Protein AF-A0A0F5R673-F1 (afdb_monomer)

Structure (mmCIF, N/CA/C/O backbone):
data_AF-A0A0F5R673-F1
#
_entry.id   AF-A0A0F5R673-F1
#
loop_
_atom_site.group_PDB
_atom_site.id
_atom_site.type_symbol
_atom_site.label_atom_id
_atom_site.label_alt_id
_atom_site.label_comp_id
_atom_site.label_asym_id
_atom_site.label_entity_id
_atom_site.label_seq_id
_atom_site.pdbx_PDB_ins_code
_atom_site.Cartn_x
_atom_site.Cartn_y
_atom_site.Cartn_z
_atom_site.occupancy
_atom_site.B_iso_or_equiv
_atom_site.auth_seq_id
_atom_site.auth_comp_id
_atom_site.auth_asym_id
_atom_site.auth_atom_id
_atom_site.pdbx_PDB_model_num
ATOM 1 N N . MET A 1 1 ? -21.908 -20.457 18.021 1.00 42.53 1 MET A N 1
ATOM 2 C CA . MET A 1 1 ? -21.894 -18.975 18.083 1.00 42.53 1 MET A CA 1
ATOM 3 C C . MET A 1 1 ? -20.820 -18.465 17.118 1.00 42.53 1 MET A C 1
ATOM 5 O O . MET A 1 1 ? -19.649 -18.511 17.469 1.00 42.53 1 MET A O 1
ATOM 9 N N . LYS A 1 2 ? -21.155 -18.091 15.869 1.00 50.44 2 LYS A N 1
ATOM 10 C CA . LYS A 1 2 ? -20.152 -17.514 14.943 1.00 50.44 2 LYS A CA 1
ATOM 11 C C . LYS A 1 2 ? -19.604 -16.233 15.581 1.00 50.44 2 LYS A C 1
ATOM 13 O O . LYS A 1 2 ? -20.394 -15.391 16.010 1.00 50.44 2 LYS A O 1
ATOM 18 N N . SER A 1 3 ? -18.282 -16.120 15.726 1.00 60.09 3 SER A N 1
ATOM 19 C CA . SER A 1 3 ? -17.673 -14.961 16.380 1.00 60.09 3 SER A CA 1
ATOM 20 C C . SER A 1 3 ? -18.078 -13.690 15.630 1.00 60.09 3 SER A C 1
ATOM 22 O O . SER A 1 3 ? -18.099 -13.658 14.401 1.00 60.09 3 SER A O 1
ATOM 24 N N . ARG A 1 4 ? -18.401 -12.618 16.362 1.00 63.34 4 ARG A N 1
ATOM 25 C CA . ARG A 1 4 ? -18.833 -11.331 15.780 1.00 63.34 4 ARG A CA 1
ATOM 26 C C . ARG A 1 4 ? -17.830 -10.772 14.754 1.00 63.34 4 ARG A C 1
ATOM 28 O O . ARG A 1 4 ? -18.220 -10.036 13.858 1.00 63.34 4 ARG A O 1
ATOM 35 N N . THR A 1 5 ? -16.560 -11.172 14.851 1.00 63.75 5 THR A N 1
ATOM 36 C CA . THR A 1 5 ? -15.493 -10.871 13.884 1.00 63.75 5 THR A CA 1
ATOM 37 C C . THR A 1 5 ? -15.722 -11.512 12.513 1.00 63.75 5 THR A C 1
ATOM 39 O O . THR A 1 5 ? -15.534 -10.848 11.498 1.00 63.75 5 THR A O 1
ATOM 42 N N . ALA A 1 6 ? -16.186 -12.765 12.465 1.00 63.25 6 ALA A N 1
ATOM 43 C CA . ALA A 1 6 ? -16.471 -13.469 11.217 1.00 63.25 6 ALA A CA 1
ATOM 44 C C . ALA A 1 6 ? -17.664 -12.848 10.476 1.00 63.25 6 ALA A C 1
ATOM 46 O O . ALA A 1 6 ? -17.658 -12.770 9.252 1.00 63.25 6 ALA A O 1
ATOM 47 N N . THR A 1 7 ? -18.664 -12.350 11.206 1.00 64.50 7 THR A N 1
ATOM 48 C CA . THR A 1 7 ? -19.823 -11.662 10.616 1.00 64.50 7 THR A CA 1
ATOM 49 C C . THR A 1 7 ? -19.430 -10.338 9.958 1.00 64.50 7 THR A C 1
ATOM 51 O O . THR A 1 7 ? -19.901 -10.045 8.863 1.00 64.50 7 THR A O 1
ATOM 54 N N . VAL A 1 8 ? -18.530 -9.563 10.575 1.00 61.06 8 VAL A N 1
ATOM 55 C CA . VAL A 1 8 ? -17.990 -8.326 9.976 1.00 61.06 8 VAL A CA 1
ATOM 56 C C . VAL A 1 8 ? -17.148 -8.639 8.742 1.00 61.06 8 VAL A C 1
ATOM 58 O O . VAL A 1 8 ? -17.305 -7.989 7.712 1.00 61.06 8 VAL A O 1
ATOM 61 N N . ALA A 1 9 ? -16.301 -9.670 8.810 1.00 64.31 9 ALA A N 1
ATOM 62 C CA . ALA A 1 9 ? -15.513 -10.087 7.656 1.00 64.31 9 ALA A CA 1
ATOM 63 C C . ALA A 1 9 ? -16.407 -10.527 6.481 1.00 64.31 9 ALA A C 1
ATOM 65 O O . ALA A 1 9 ? -16.183 -10.124 5.343 1.00 64.31 9 ALA A O 1
ATOM 66 N N . LEU A 1 10 ? -17.475 -11.279 6.767 1.00 61.91 10 LEU A N 1
ATOM 67 C CA . LEU A 1 10 ? -18.485 -11.677 5.782 1.00 61.91 10 LEU A CA 1
ATOM 68 C C . LEU A 1 10 ? -19.267 -10.488 5.210 1.00 61.91 10 LEU A C 1
ATOM 70 O O . LEU A 1 10 ? -19.658 -10.535 4.048 1.00 61.91 10 LEU A O 1
ATOM 74 N N . MET A 1 11 ? -19.492 -9.433 5.997 1.00 67.38 11 MET A N 1
ATOM 75 C CA . MET A 1 11 ? -20.149 -8.214 5.525 1.00 67.38 11 MET A CA 1
ATOM 76 C C . MET A 1 11 ? -19.296 -7.509 4.463 1.00 67.38 11 MET A C 1
ATOM 78 O O . MET A 1 11 ? -19.802 -7.204 3.386 1.00 67.38 11 MET A O 1
ATOM 82 N N . HIS A 1 12 ? -18.001 -7.322 4.726 1.00 66.75 12 HIS A N 1
ATOM 83 C CA . HIS A 1 12 ? -17.070 -6.750 3.750 1.00 66.75 12 HIS A CA 1
ATOM 84 C C . HIS A 1 12 ? -16.892 -7.650 2.523 1.00 66.75 12 HIS A C 1
ATOM 86 O O . HIS A 1 12 ? -16.900 -7.164 1.398 1.00 66.75 12 HIS A O 1
ATOM 92 N N . ALA A 1 13 ? -16.831 -8.970 2.719 1.00 61.75 13 ALA A N 1
ATOM 93 C CA . ALA A 1 13 ? -16.744 -9.938 1.625 1.00 61.75 13 ALA A CA 1
ATOM 94 C C . ALA A 1 13 ? -18.000 -9.979 0.732 1.00 61.75 13 ALA A C 1
ATOM 96 O O . ALA A 1 13 ? -17.967 -10.574 -0.348 1.00 61.75 13 ALA A O 1
ATOM 97 N N . ARG A 1 14 ? -19.117 -9.383 1.174 1.00 64.81 14 ARG A N 1
ATOM 98 C CA . ARG A 1 14 ? -20.348 -9.273 0.383 1.00 64.81 14 ARG A CA 1
ATOM 99 C C . ARG A 1 14 ? -20.294 -8.099 -0.593 1.00 64.81 14 ARG A C 1
ATOM 101 O O . ARG A 1 14 ? -20.854 -8.212 -1.679 1.00 64.81 14 ARG A O 1
ATOM 108 N N . ASP A 1 15 ? -19.552 -7.042 -0.263 1.00 68.50 15 ASP A N 1
ATOM 109 C CA . ASP A 1 15 ? -19.250 -5.939 -1.179 1.00 68.50 15 ASP A CA 1
ATOM 110 C C . ASP A 1 15 ? -18.033 -6.267 -2.063 1.00 68.50 15 ASP A C 1
ATOM 112 O O . ASP A 1 15 ? -16.986 -5.616 -2.042 1.00 68.50 15 ASP A O 1
ATOM 116 N N . LYS A 1 16 ? -18.173 -7.339 -2.851 1.00 67.81 16 LYS A N 1
ATOM 117 C CA . LYS A 1 16 ? -17.142 -7.779 -3.804 1.00 67.81 16 LYS A CA 1
ATOM 118 C C . LYS A 1 16 ? -16.890 -6.733 -4.888 1.00 67.81 16 LYS A C 1
ATOM 120 O O . LYS A 1 16 ? -15.806 -6.705 -5.459 1.00 67.81 16 LYS A O 1
ATOM 125 N N . TRP A 1 17 ? -17.887 -5.900 -5.183 1.00 70.06 17 TRP A N 1
ATOM 126 C CA . TRP A 1 17 ? -17.816 -4.903 -6.244 1.00 70.06 17 TRP A CA 1
ATOM 127 C C . TRP A 1 17 ? -16.787 -3.828 -5.924 1.00 70.06 17 TRP A C 1
ATOM 129 O O . TRP A 1 17 ? -15.824 -3.654 -6.674 1.00 70.06 17 TRP A O 1
ATOM 139 N N . THR A 1 18 ? -16.932 -3.188 -4.765 1.00 71.88 18 THR A N 1
ATOM 140 C CA . THR A 1 18 ? -16.018 -2.131 -4.328 1.00 71.88 18 THR A CA 1
ATOM 141 C C . THR A 1 18 ? -14.634 -2.682 -4.015 1.00 71.88 18 THR A C 1
ATOM 143 O O . THR A 1 18 ? -13.626 -2.049 -4.318 1.00 71.88 18 THR A O 1
ATOM 146 N N . TRP A 1 19 ? -14.557 -3.871 -3.421 1.00 70.88 19 TRP A N 1
ATOM 147 C CA . TRP A 1 19 ? -13.270 -4.401 -2.990 1.00 70.88 19 TRP A CA 1
ATOM 148 C C . TRP A 1 19 ? -12.485 -5.056 -4.113 1.00 70.88 19 TRP A C 1
ATOM 150 O O . TRP A 1 19 ? -11.293 -4.819 -4.176 1.00 70.88 19 TRP A O 1
ATOM 160 N N . LEU A 1 20 ? -13.117 -5.831 -4.998 1.00 76.00 20 LEU A N 1
ATOM 161 C CA . LEU A 1 20 ? -12.408 -6.690 -5.950 1.00 76.00 20 LEU A CA 1
ATOM 162 C C . LEU A 1 20 ? -12.559 -6.238 -7.402 1.00 76.00 20 LEU A C 1
ATOM 164 O O . LEU A 1 20 ? -11.576 -6.217 -8.129 1.00 76.00 20 LEU A O 1
ATOM 168 N N . PHE A 1 21 ? -13.749 -5.838 -7.848 1.00 81.88 21 PHE A N 1
ATOM 169 C CA . PHE A 1 21 ? -13.941 -5.519 -9.267 1.00 81.88 21 PHE A CA 1
ATOM 170 C C . PHE A 1 21 ? -13.341 -4.168 -9.657 1.00 81.88 21 PHE A C 1
ATOM 172 O O . PHE A 1 21 ? -12.589 -4.098 -10.624 1.00 81.88 21 PHE A O 1
ATOM 179 N N . ILE A 1 22 ? -13.626 -3.101 -8.908 1.00 84.19 22 ILE A N 1
ATOM 180 C CA . ILE A 1 22 ? -13.143 -1.749 -9.236 1.00 84.19 22 ILE A CA 1
ATOM 181 C C . ILE A 1 22 ? -11.606 -1.657 -9.354 1.00 84.19 22 ILE A C 1
ATOM 183 O O . ILE A 1 22 ? -11.141 -1.201 -10.400 1.00 84.19 22 ILE A O 1
ATOM 187 N N . PRO A 1 23 ? -10.794 -2.092 -8.370 1.00 84.75 23 PRO A N 1
ATOM 188 C CA . PRO A 1 23 ? -9.334 -1.979 -8.472 1.00 84.75 23 PRO A CA 1
ATOM 189 C C . PRO A 1 23 ? -8.768 -2.734 -9.670 1.00 84.75 23 PRO A C 1
ATOM 191 O O . PRO A 1 23 ? -7.884 -2.230 -10.360 1.00 84.75 23 PRO A O 1
ATOM 194 N N . TRP A 1 24 ? -9.295 -3.930 -9.931 1.00 87.19 24 TRP A N 1
ATOM 195 C CA . TRP A 1 24 ? -8.844 -4.764 -11.036 1.00 87.19 24 TRP A CA 1
ATOM 196 C C . TRP A 1 24 ? -9.287 -4.215 -12.389 1.00 87.19 24 TRP A C 1
ATOM 198 O O . TRP A 1 24 ? -8.496 -4.239 -13.323 1.00 87.19 24 TRP A O 1
ATOM 208 N N . MET A 1 25 ? -10.487 -3.642 -12.503 1.00 86.75 25 MET A N 1
ATOM 209 C CA . MET A 1 25 ? -10.905 -2.942 -13.722 1.00 86.75 25 MET A CA 1
ATOM 210 C C . MET A 1 25 ? -10.001 -1.744 -14.020 1.00 86.75 25 MET A C 1
ATOM 212 O O . MET A 1 25 ? -9.586 -1.569 -15.163 1.00 86.75 25 MET A O 1
ATOM 216 N N . VAL A 1 26 ? -9.654 -0.944 -13.004 1.00 87.38 26 VAL A N 1
ATOM 217 C CA . VAL A 1 26 ? -8.748 0.200 -13.182 1.00 87.38 26 VAL A CA 1
ATOM 218 C C . VAL A 1 26 ? -7.365 -0.280 -13.623 1.00 87.38 26 VAL A C 1
ATOM 220 O O . VAL A 1 26 ? -6.849 0.207 -14.629 1.00 87.38 26 VAL A O 1
ATOM 223 N N . LEU A 1 27 ? -6.797 -1.280 -12.945 1.00 88.62 27 LEU A N 1
ATOM 224 C CA . LEU A 1 27 ? -5.487 -1.820 -13.304 1.00 88.62 27 LEU A CA 1
ATOM 225 C C . LEU A 1 27 ? -5.482 -2.432 -14.710 1.00 88.62 27 LEU A C 1
ATOM 227 O O . LEU A 1 27 ? -4.603 -2.113 -15.506 1.00 88.62 27 LEU A O 1
ATOM 231 N N . LEU A 1 28 ? -6.472 -3.267 -15.042 1.00 86.88 28 LEU A N 1
ATOM 232 C CA . LEU A 1 28 ? -6.564 -3.913 -16.354 1.00 86.88 28 LEU A CA 1
ATOM 233 C C . LEU A 1 28 ? -6.799 -2.896 -17.469 1.00 86.88 28 LEU A C 1
ATOM 235 O O . LEU A 1 28 ? -6.225 -3.037 -18.543 1.00 86.88 28 LEU A O 1
ATOM 239 N N . SER A 1 29 ? -7.580 -1.841 -17.222 1.00 86.56 29 SER A N 1
ATOM 240 C CA . SER A 1 29 ? -7.751 -0.762 -18.200 1.00 86.56 29 SER A CA 1
ATOM 241 C C . SER A 1 29 ? -6.428 -0.041 -18.480 1.00 86.56 29 SER A C 1
ATOM 243 O O . SER A 1 29 ? -6.078 0.173 -19.639 1.00 86.56 29 SER A O 1
ATOM 245 N N . SER A 1 30 ? -5.640 0.246 -17.436 1.00 86.50 30 SER A N 1
ATOM 246 C CA . SER A 1 30 ? -4.298 0.816 -17.580 1.00 86.50 30 SER A CA 1
ATOM 247 C C . SER A 1 30 ? -3.357 -0.139 -18.317 1.00 86.50 30 SER A C 1
ATOM 249 O O . SER A 1 30 ? -2.621 0.297 -19.202 1.00 86.50 30 SER A O 1
ATOM 251 N N . PHE A 1 31 ? -3.411 -1.437 -18.010 1.00 85.62 31 PHE A N 1
ATOM 252 C CA . PHE A 1 31 ? -2.625 -2.461 -18.694 1.00 85.62 31 PHE A CA 1
ATOM 253 C C . PHE A 1 31 ? -2.957 -2.527 -20.187 1.00 85.62 31 PHE A C 1
ATOM 255 O O . PHE A 1 31 ? -2.050 -2.453 -21.006 1.00 85.62 31 PHE A O 1
ATOM 262 N N . ILE A 1 32 ? -4.241 -2.567 -20.556 1.00 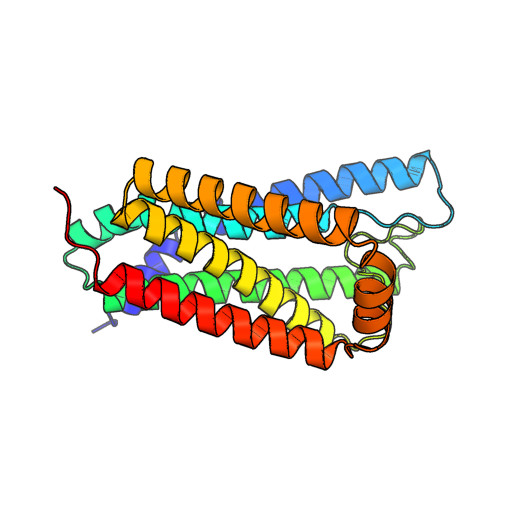86.75 32 ILE A N 1
ATOM 263 C CA . ILE A 1 32 ? -4.682 -2.614 -21.959 1.00 86.75 32 ILE A CA 1
ATOM 264 C C . ILE A 1 32 ? -4.177 -1.395 -22.737 1.00 86.75 32 ILE A C 1
ATOM 266 O O . ILE A 1 32 ? -3.687 -1.544 -23.857 1.00 86.75 32 ILE A O 1
ATOM 270 N N . VAL A 1 33 ? -4.262 -0.196 -22.152 1.00 85.69 33 VAL A N 1
ATOM 271 C CA . VAL A 1 33 ? -3.759 1.030 -22.791 1.00 85.69 33 VAL A CA 1
ATOM 272 C C . VAL A 1 33 ? -2.248 0.945 -23.007 1.00 85.69 33 VAL A C 1
ATOM 274 O O . VAL A 1 33 ? -1.785 1.166 -24.124 1.00 85.69 33 VAL A O 1
ATOM 277 N N . ASN A 1 34 ? -1.481 0.574 -21.979 1.00 83.50 34 ASN A N 1
ATOM 278 C CA . ASN A 1 34 ? -0.022 0.465 -22.084 1.00 83.50 34 ASN A CA 1
ATOM 279 C C . ASN A 1 34 ? 0.412 -0.640 -23.057 1.00 83.50 34 ASN A C 1
ATOM 281 O O . ASN A 1 34 ? 1.328 -0.434 -23.848 1.00 83.50 34 ASN A O 1
ATOM 285 N N . PHE A 1 35 ? -0.285 -1.774 -23.060 1.00 82.94 35 PHE A N 1
ATOM 286 C CA . PHE A 1 35 ? -0.053 -2.869 -23.996 1.00 82.94 35 PHE A CA 1
ATOM 287 C C . PHE A 1 35 ? -0.329 -2.451 -25.445 1.00 82.94 35 PHE A C 1
ATOM 289 O O . PHE A 1 35 ? 0.481 -2.704 -26.334 1.00 82.94 35 PHE A O 1
ATOM 296 N N . THR A 1 36 ? -1.424 -1.724 -25.680 1.00 83.88 36 THR A N 1
ATOM 297 C CA . THR A 1 36 ? -1.754 -1.178 -27.007 1.00 83.88 36 THR A CA 1
ATOM 298 C C . THR A 1 36 ? -0.690 -0.185 -27.479 1.00 83.88 36 THR A C 1
ATOM 300 O O . THR A 1 36 ? -0.276 -0.232 -28.636 1.00 83.88 36 THR A O 1
ATOM 303 N N . ILE A 1 37 ? -0.204 0.686 -26.587 1.00 83.31 37 ILE A N 1
ATOM 304 C CA . ILE A 1 37 ? 0.895 1.612 -26.892 1.00 83.31 37 ILE A CA 1
ATOM 305 C C . ILE A 1 37 ? 2.168 0.835 -27.239 1.00 83.31 37 ILE A C 1
ATOM 307 O O . ILE A 1 37 ? 2.803 1.158 -28.240 1.00 83.31 37 ILE A O 1
ATOM 311 N N . GLY A 1 38 ? 2.506 -0.206 -26.475 1.00 80.81 38 GLY A N 1
ATOM 312 C CA . GLY A 1 38 ? 3.650 -1.072 -26.760 1.00 80.81 38 GLY A CA 1
ATOM 313 C C . GLY A 1 38 ? 3.576 -1.674 -28.163 1.00 80.81 38 GLY A C 1
ATOM 314 O O . GLY A 1 38 ? 4.536 -1.575 -28.926 1.00 80.81 38 GLY A O 1
ATOM 315 N N . LEU A 1 39 ? 2.417 -2.221 -28.548 1.00 82.44 39 LEU A N 1
ATOM 316 C CA . LEU A 1 39 ? 2.216 -2.833 -29.868 1.00 82.44 39 LEU A CA 1
ATOM 317 C C . LEU A 1 39 ? 2.418 -1.849 -31.031 1.00 82.44 39 LEU A C 1
ATOM 319 O O . LEU A 1 39 ? 2.936 -2.239 -32.080 1.00 82.44 39 LEU A O 1
ATOM 323 N N . ILE A 1 40 ? 1.996 -0.593 -30.855 1.00 83.44 40 ILE A N 1
ATOM 324 C CA . ILE A 1 40 ? 2.057 0.441 -31.898 1.00 83.44 40 ILE A CA 1
ATOM 325 C C . ILE A 1 40 ? 3.444 1.085 -31.956 1.00 83.44 40 ILE A C 1
ATOM 327 O O . ILE A 1 40 ? 4.017 1.215 -33.035 1.00 83.44 40 ILE A O 1
ATOM 331 N N . ALA A 1 41 ? 3.974 1.509 -30.808 1.00 78.75 41 ALA A N 1
ATOM 332 C CA . ALA A 1 41 ? 5.208 2.283 -30.731 1.00 78.75 41 ALA A CA 1
ATOM 333 C C . ALA A 1 41 ? 6.476 1.414 -30.790 1.00 78.75 41 ALA A C 1
ATOM 335 O O . ALA A 1 41 ? 7.538 1.947 -31.099 1.00 78.75 41 ALA A O 1
ATOM 336 N N . ARG A 1 42 ? 6.369 0.105 -30.500 1.00 74.31 42 ARG A N 1
ATOM 337 C CA . ARG A 1 42 ? 7.481 -0.867 -30.425 1.00 74.31 42 ARG A CA 1
ATOM 338 C C . ARG A 1 42 ? 8.752 -0.319 -29.748 1.00 74.31 42 ARG A C 1
ATOM 340 O O . ARG A 1 42 ? 9.827 -0.367 -30.348 1.00 74.31 42 ARG A O 1
ATOM 347 N N . PRO A 1 43 ? 8.651 0.237 -28.530 1.00 70.44 43 PRO A N 1
ATOM 348 C CA . PRO A 1 43 ? 9.835 0.648 -27.788 1.00 70.44 43 PRO A CA 1
ATOM 349 C C . PRO A 1 43 ? 10.696 -0.579 -27.448 1.00 70.44 43 PRO A C 1
ATOM 351 O O . PRO A 1 43 ? 10.158 -1.643 -27.164 1.00 70.44 43 PRO A O 1
ATOM 354 N N . GLU A 1 44 ? 12.023 -0.432 -27.453 1.00 63.94 44 GLU A N 1
ATOM 355 C CA . GLU A 1 44 ? 12.939 -1.552 -27.174 1.00 63.94 44 GLU A CA 1
ATOM 356 C C . GLU A 1 44 ? 12.822 -2.075 -25.734 1.00 63.94 44 GLU A C 1
ATOM 358 O O . GLU A 1 44 ? 13.036 -3.259 -25.523 1.00 63.94 44 GLU A O 1
ATOM 363 N N . ASN A 1 45 ? 12.456 -1.221 -24.765 1.00 67.38 45 ASN A N 1
ATOM 364 C CA . ASN A 1 45 ? 12.123 -1.578 -23.379 1.00 67.38 45 ASN A CA 1
ATOM 365 C C . ASN A 1 45 ? 11.262 -0.468 -22.754 1.00 67.38 45 ASN A C 1
ATOM 367 O O . ASN A 1 45 ? 11.678 0.696 -22.740 1.00 67.38 45 ASN A O 1
ATOM 371 N N . PHE A 1 46 ? 10.082 -0.792 -22.218 1.00 71.88 46 PHE A N 1
ATOM 372 C CA . PHE A 1 46 ? 9.193 0.207 -21.610 1.00 71.88 46 PHE A CA 1
ATOM 373 C C . PHE A 1 46 ? 8.661 -0.244 -20.246 1.00 71.88 46 PHE A C 1
ATOM 375 O O . PHE A 1 46 ? 7.813 -1.131 -20.151 1.00 71.88 46 PHE A O 1
ATOM 382 N N . THR A 1 47 ? 9.137 0.404 -19.177 1.00 74.38 47 THR A N 1
ATOM 383 C CA . THR A 1 47 ? 8.623 0.218 -17.812 1.00 74.38 47 THR A CA 1
ATOM 384 C C . THR A 1 47 ? 7.473 1.177 -17.546 1.00 74.38 47 THR A C 1
ATOM 386 O O . THR A 1 47 ? 7.594 2.383 -17.772 1.00 74.38 47 THR A O 1
ATOM 389 N N . THR A 1 48 ? 6.361 0.666 -17.021 1.00 77.75 48 THR A N 1
ATOM 390 C CA . THR A 1 48 ? 5.171 1.491 -16.768 1.00 77.75 48 THR A CA 1
ATOM 391 C C . THR A 1 48 ? 4.874 1.644 -15.284 1.00 77.75 48 THR A C 1
ATOM 393 O O . THR A 1 48 ? 5.117 0.753 -14.477 1.00 77.75 48 THR A O 1
ATOM 396 N N . GLY A 1 49 ? 4.282 2.781 -14.914 1.00 74.69 49 GLY A N 1
ATOM 397 C CA . GLY A 1 49 ? 3.789 3.030 -13.557 1.00 74.69 49 GLY A CA 1
ATOM 398 C C . GLY A 1 49 ? 2.381 2.488 -13.298 1.00 74.69 49 GLY A C 1
ATOM 399 O O . GLY A 1 49 ? 1.776 2.852 -12.291 1.00 74.69 49 GLY A O 1
ATOM 400 N N . GLY A 1 50 ? 1.817 1.667 -14.192 1.00 78.69 50 GLY A N 1
ATOM 401 C CA . GLY A 1 50 ? 0.421 1.227 -14.109 1.00 78.69 50 GLY A CA 1
ATOM 402 C C . GLY A 1 50 ? 0.108 0.429 -12.840 1.00 78.6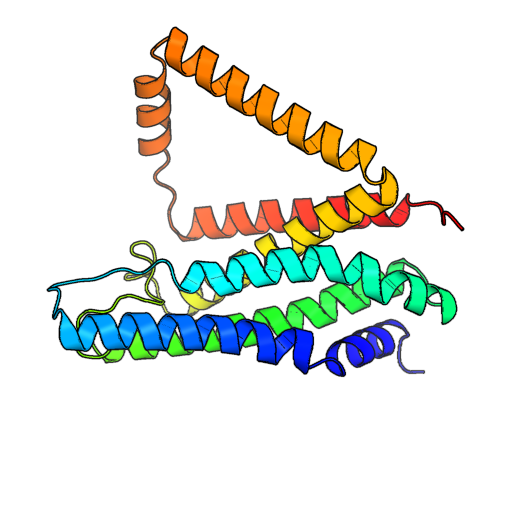9 50 GLY A C 1
ATOM 403 O O . GLY A 1 50 ? -0.987 0.557 -12.287 1.00 78.69 50 GLY A O 1
ATOM 404 N N . LEU A 1 51 ? 1.094 -0.284 -12.289 1.00 83.81 51 LEU A N 1
ATOM 405 C CA . LEU A 1 51 ? 0.997 -0.964 -10.995 1.00 83.81 51 LEU A CA 1
ATOM 406 C C . LEU A 1 51 ? 0.705 -0.002 -9.826 1.00 83.81 51 LEU A C 1
ATOM 408 O O . LEU A 1 51 ? 0.061 -0.390 -8.854 1.00 83.81 51 LEU A O 1
ATOM 412 N N . MET A 1 52 ? 1.073 1.281 -9.923 1.00 84.50 52 MET A N 1
ATOM 413 C CA . MET A 1 52 ? 0.745 2.275 -8.890 1.00 84.50 52 MET A CA 1
ATOM 414 C C . MET A 1 52 ? -0.765 2.479 -8.725 1.00 84.50 52 MET A C 1
ATOM 416 O O . MET A 1 52 ? -1.216 2.860 -7.645 1.00 84.50 52 MET A O 1
ATOM 420 N N . SER A 1 53 ? -1.565 2.193 -9.757 1.00 86.31 53 SER A N 1
ATOM 421 C CA . SER A 1 53 ? -3.022 2.361 -9.709 1.00 86.31 53 SER A CA 1
ATOM 422 C C . SER A 1 53 ? -3.679 1.506 -8.618 1.00 86.31 53 SER A C 1
ATOM 424 O O . SER A 1 53 ? -4.454 2.030 -7.815 1.00 86.31 53 SER A O 1
ATOM 426 N N . ILE A 1 54 ? -3.325 0.218 -8.521 1.00 87.69 54 ILE A N 1
ATOM 427 C CA . ILE A 1 54 ? -3.880 -0.682 -7.498 1.00 87.69 54 ILE A CA 1
ATOM 428 C C . ILE A 1 54 ? -3.366 -0.331 -6.097 1.00 87.69 54 ILE A C 1
ATOM 430 O O . ILE A 1 54 ? -4.112 -0.437 -5.122 1.00 87.69 54 ILE A O 1
ATOM 434 N N . LEU A 1 55 ? -2.127 0.159 -5.994 1.00 87.25 55 LEU A N 1
ATOM 435 C CA . LEU A 1 55 ? -1.543 0.619 -4.732 1.00 87.25 55 LEU A CA 1
ATOM 436 C C . LEU A 1 55 ? -2.291 1.839 -4.183 1.00 87.25 55 LEU A C 1
ATOM 438 O O . LEU A 1 55 ? -2.709 1.847 -3.023 1.00 87.25 55 LEU A O 1
ATOM 442 N N . ILE A 1 56 ? -2.521 2.840 -5.035 1.00 87.75 56 ILE A N 1
ATOM 443 C CA . ILE A 1 56 ? -3.283 4.042 -4.680 1.00 87.75 56 ILE A CA 1
ATOM 444 C C . ILE A 1 56 ? -4.729 3.667 -4.348 1.00 87.75 56 ILE A C 1
ATOM 446 O O . ILE A 1 56 ? -5.284 4.171 -3.370 1.00 87.75 56 ILE A O 1
ATOM 450 N N . TYR A 1 57 ? -5.333 2.744 -5.102 1.00 88.62 57 TYR A N 1
ATOM 451 C CA . TYR A 1 57 ? -6.683 2.277 -4.805 1.00 88.62 57 TYR A CA 1
ATOM 452 C C . TYR A 1 57 ? -6.787 1.661 -3.406 1.00 88.62 57 TYR A C 1
ATOM 454 O O . TYR A 1 57 ? -7.711 1.990 -2.664 1.00 88.62 57 TYR A O 1
ATOM 462 N N . MET A 1 58 ? -5.831 0.817 -3.003 1.00 88.56 58 MET A N 1
ATOM 463 C CA . MET A 1 58 ? -5.815 0.240 -1.652 1.00 88.56 58 MET A C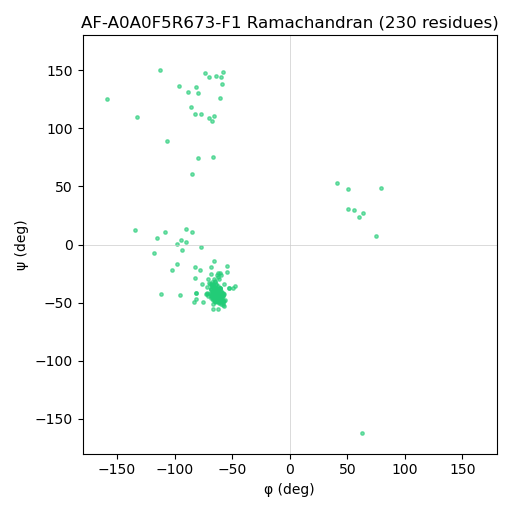A 1
ATOM 464 C C . MET A 1 58 ? -5.710 1.298 -0.556 1.00 88.56 58 MET A C 1
ATOM 466 O O . MET A 1 58 ? -6.359 1.174 0.487 1.00 88.56 58 MET A O 1
ATOM 470 N N . LEU A 1 59 ? -4.933 2.355 -0.795 1.00 88.12 59 LEU A N 1
ATOM 471 C CA . LEU A 1 59 ? -4.855 3.491 0.115 1.00 88.12 59 LEU A CA 1
ATOM 472 C C . LEU A 1 59 ? -6.214 4.192 0.238 1.00 88.12 59 LEU A C 1
ATOM 474 O O . LEU A 1 59 ? -6.692 4.418 1.351 1.00 88.12 59 LEU A O 1
ATOM 478 N N . VAL A 1 60 ? -6.885 4.468 -0.881 1.00 88.00 60 VAL A N 1
ATOM 479 C CA . VAL A 1 60 ? -8.228 5.071 -0.883 1.00 88.00 60 VAL A CA 1
ATOM 480 C C . VAL A 1 60 ? -9.248 4.161 -0.192 1.00 88.00 60 VAL A C 1
ATOM 482 O O . VAL A 1 60 ? -10.016 4.632 0.649 1.00 88.00 60 VAL A O 1
ATOM 485 N N . ALA A 1 61 ? -9.222 2.855 -0.461 1.00 86.94 61 ALA A N 1
ATOM 486 C CA . ALA A 1 61 ? -10.090 1.878 0.191 1.00 86.94 61 ALA A CA 1
ATOM 487 C C . ALA A 1 61 ? -9.905 1.886 1.721 1.00 86.94 61 ALA A C 1
ATOM 489 O O . ALA A 1 61 ? -10.889 1.897 2.465 1.00 86.94 61 ALA A O 1
ATOM 490 N N . GLY A 1 62 ? -8.658 1.973 2.200 1.00 85.06 62 GLY A N 1
ATOM 491 C CA . GLY A 1 62 ? -8.343 2.117 3.624 1.00 85.06 62 GLY A CA 1
ATOM 492 C C . GLY A 1 62 ? -8.912 3.395 4.253 1.00 85.06 62 GLY A C 1
ATOM 493 O O . GLY A 1 62 ? -9.412 3.355 5.378 1.00 85.06 62 GLY A O 1
ATOM 494 N N . ILE A 1 63 ? -8.899 4.520 3.530 1.00 85.81 63 ILE A N 1
ATOM 495 C CA . ILE A 1 63 ? -9.491 5.788 3.996 1.00 85.81 63 ILE A CA 1
ATOM 496 C C . ILE A 1 63 ? -11.014 5.659 4.113 1.00 85.81 63 ILE A C 1
ATOM 498 O O . ILE A 1 63 ? -11.612 6.041 5.124 1.00 85.81 63 ILE A O 1
ATOM 502 N N . VAL A 1 64 ? -11.643 5.117 3.071 1.00 84.88 64 VAL A N 1
ATOM 503 C CA . VAL A 1 64 ? -13.100 5.114 2.909 1.00 84.88 64 VAL A CA 1
ATOM 504 C C . VAL A 1 64 ? -13.780 4.084 3.813 1.00 84.88 64 VAL A C 1
ATOM 506 O O . VAL A 1 64 ? -14.861 4.369 4.340 1.00 84.88 64 VAL A O 1
ATOM 509 N N . VAL A 1 65 ? -13.150 2.928 4.067 1.00 83.44 65 VAL A N 1
ATOM 510 C CA . VAL A 1 65 ? -13.780 1.828 4.820 1.00 83.44 65 VAL A CA 1
ATOM 511 C C . VAL A 1 65 ? -14.245 2.272 6.209 1.00 83.44 65 VAL A C 1
ATOM 513 O O . VAL A 1 65 ? -15.368 1.990 6.614 1.00 83.44 65 VAL A O 1
ATOM 516 N N . ILE A 1 66 ? -13.443 3.052 6.939 1.00 78.12 66 ILE A N 1
ATOM 517 C CA . ILE A 1 66 ? -13.829 3.532 8.276 1.00 78.12 66 ILE A CA 1
ATOM 518 C C . ILE A 1 66 ? -15.024 4.482 8.199 1.00 78.12 66 ILE A C 1
ATOM 520 O O . ILE A 1 66 ? -15.865 4.482 9.099 1.00 78.12 66 ILE A O 1
ATOM 524 N N . HIS A 1 67 ? -15.101 5.306 7.158 1.00 76.88 67 HIS A N 1
ATOM 525 C CA . HIS A 1 67 ? -16.159 6.298 7.029 1.00 76.88 67 HIS A CA 1
ATOM 526 C C . HIS A 1 67 ? -17.505 5.638 6.705 1.00 76.88 67 HIS A C 1
ATOM 528 O O . HIS A 1 67 ? -18.515 5.968 7.322 1.00 76.88 67 HIS A O 1
ATOM 534 N N . GLN A 1 68 ? -17.505 4.660 5.797 1.00 75.69 68 GLN A N 1
ATOM 535 C CA . GLN A 1 68 ? -18.731 4.024 5.316 1.00 75.69 68 GLN A CA 1
ATOM 536 C C . GLN A 1 68 ? -19.262 2.937 6.258 1.00 75.69 68 GLN A C 1
ATOM 538 O O . GLN A 1 68 ? -20.452 2.920 6.568 1.00 75.69 68 GLN A O 1
ATOM 543 N N . THR A 1 69 ? -18.413 2.029 6.750 1.00 76.50 69 THR A N 1
ATOM 544 C CA . THR A 1 69 ? -18.916 0.816 7.424 1.00 76.50 69 THR A CA 1
ATOM 545 C C . THR A 1 69 ? -18.941 0.904 8.942 1.00 76.50 69 THR A C 1
ATOM 547 O O . THR A 1 69 ? -19.634 0.122 9.590 1.00 76.50 69 THR A O 1
ATOM 550 N N . PHE A 1 70 ? -18.236 1.860 9.547 1.00 73.88 70 PHE A N 1
ATOM 551 C CA . PHE A 1 70 ? -18.158 1.929 11.007 1.00 73.88 70 PHE A CA 1
ATOM 552 C C . PHE A 1 70 ? -19.464 2.410 11.648 1.00 73.88 70 PHE A C 1
ATOM 554 O O . PHE A 1 70 ? -19.877 1.848 12.659 1.00 73.88 70 PHE A O 1
ATOM 561 N N . SER A 1 71 ? -20.128 3.429 11.085 1.00 72.75 71 SER A N 1
ATOM 562 C CA . SER A 1 71 ? -21.403 3.922 11.636 1.00 72.75 71 SER A CA 1
ATOM 563 C C . SER A 1 71 ? -22.501 2.858 11.520 1.00 72.75 71 SER A C 1
ATOM 565 O O . SER A 1 71 ? -23.259 2.647 12.463 1.00 72.75 71 SER A O 1
ATOM 567 N N . PHE A 1 72 ? -22.497 2.093 10.424 1.00 73.81 72 PHE A N 1
ATOM 568 C CA . PHE A 1 72 ? -23.346 0.914 10.268 1.00 73.81 72 PHE A CA 1
ATOM 569 C C . PHE A 1 72 ? -23.021 -0.184 11.298 1.00 73.81 72 PHE A C 1
ATOM 571 O O . PHE A 1 72 ? -23.919 -0.721 11.943 1.00 73.81 72 PHE A O 1
ATOM 578 N N . ALA A 1 73 ? -21.737 -0.490 11.514 1.00 73.12 73 ALA A N 1
ATOM 579 C CA . ALA A 1 73 ? -21.322 -1.509 12.478 1.00 73.12 73 ALA A CA 1
ATOM 580 C C . ALA A 1 73 ? -21.691 -1.150 13.929 1.00 73.12 73 ALA A C 1
ATOM 582 O O . ALA A 1 73 ? -22.052 -2.036 14.708 1.00 73.12 73 ALA A O 1
ATOM 583 N N . LEU A 1 74 ? -21.639 0.135 14.295 1.00 72.94 74 LEU A N 1
ATOM 584 C CA . LEU A 1 74 ? -22.117 0.602 15.598 1.00 72.94 74 LEU A CA 1
ATOM 585 C C . LEU A 1 74 ? -23.632 0.423 15.755 1.00 72.94 74 LEU A C 1
ATOM 587 O O . LEU A 1 74 ? -24.071 0.002 16.825 1.00 72.94 74 LEU A O 1
ATOM 591 N N . GLY A 1 75 ? -24.410 0.654 14.692 1.00 75.75 75 GLY A N 1
ATOM 592 C CA . GLY A 1 75 ? -25.853 0.380 14.669 1.00 75.75 75 GLY A CA 1
ATOM 593 C C . GLY A 1 75 ? -26.205 -1.098 14.892 1.00 75.75 75 GLY A C 1
ATOM 594 O O . GLY A 1 75 ? -27.268 -1.405 15.417 1.00 75.75 75 GLY A O 1
ATOM 595 N N . LEU 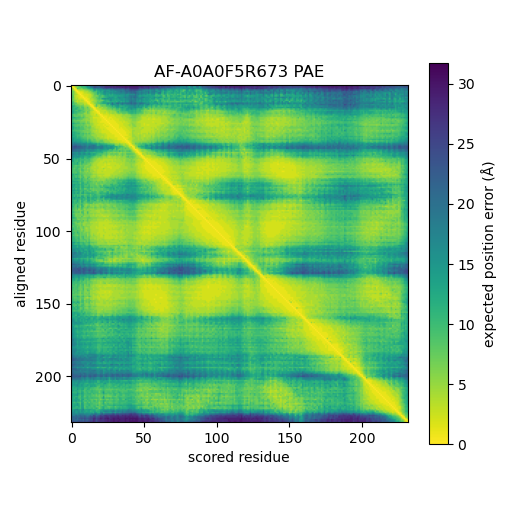A 1 76 ? -25.285 -2.018 14.581 1.00 77.62 76 LEU A N 1
ATOM 596 C CA . LEU A 1 76 ? -25.418 -3.461 14.831 1.00 77.62 76 LEU A CA 1
ATOM 597 C C . LEU A 1 76 ? -24.884 -3.914 16.207 1.00 77.62 76 LEU A C 1
ATOM 599 O O . LEU A 1 76 ? -24.664 -5.109 16.424 1.00 77.62 76 LEU A O 1
ATOM 603 N N . CYS A 1 77 ? -24.625 -2.985 17.133 1.00 78.38 77 CYS A N 1
ATOM 604 C CA . CYS A 1 77 ? -24.065 -3.255 18.466 1.00 78.38 77 CYS A CA 1
ATOM 605 C C . CYS A 1 77 ? -22.723 -4.025 18.444 1.00 78.38 77 CYS A C 1
ATOM 607 O O . CYS A 1 77 ? -22.399 -4.784 19.369 1.00 78.38 77 CYS A O 1
ATOM 609 N N . ILE A 1 78 ? -21.917 -3.848 17.391 1.00 75.50 78 ILE A N 1
ATOM 610 C CA . ILE A 1 78 ? -20.598 -4.478 17.273 1.00 75.50 78 ILE A CA 1
ATOM 611 C C . ILE A 1 78 ? -19.569 -3.664 18.065 1.00 75.50 78 ILE A C 1
ATOM 613 O O . ILE A 1 78 ? -19.512 -2.437 17.994 1.00 75.50 78 ILE A O 1
ATOM 617 N N . THR A 1 79 ? -18.711 -4.348 18.827 1.00 78.19 79 THR A N 1
ATOM 618 C CA . THR A 1 79 ? -17.641 -3.680 19.578 1.00 78.19 79 THR A CA 1
ATOM 619 C C . THR A 1 79 ? -16.530 -3.212 18.637 1.00 78.19 79 THR A C 1
ATOM 621 O O . THR A 1 79 ? -16.189 -3.871 17.655 1.00 78.19 79 THR A O 1
ATOM 624 N N . ARG A 1 80 ? -15.885 -2.092 18.975 1.00 76.44 80 ARG A N 1
ATOM 625 C CA . ARG A 1 80 ? -14.806 -1.490 18.167 1.00 76.44 80 ARG A CA 1
ATOM 626 C C . ARG A 1 80 ? -13.629 -2.438 17.917 1.00 76.44 80 ARG A C 1
ATOM 628 O O . ARG A 1 80 ? -13.039 -2.411 16.843 1.00 76.44 80 ARG A O 1
ATOM 635 N N . ARG A 1 81 ? -13.313 -3.301 18.894 1.00 75.00 81 ARG A N 1
ATOM 636 C CA . ARG A 1 81 ? -12.277 -4.342 18.759 1.00 75.00 81 ARG A CA 1
ATOM 637 C C . ARG A 1 81 ? -12.670 -5.391 17.721 1.00 75.00 81 ARG A C 1
ATOM 639 O O . ARG A 1 81 ? -11.849 -5.748 16.885 1.00 75.00 81 ARG A O 1
ATOM 646 N N . SER A 1 82 ? -13.920 -5.856 17.752 1.00 74.25 82 SER A N 1
ATOM 647 C CA . SER A 1 82 ? -14.420 -6.834 16.782 1.00 74.25 82 SER A CA 1
ATOM 648 C C . SER A 1 82 ? -14.559 -6.243 15.379 1.00 74.25 82 SER A C 1
ATOM 650 O O . SER A 1 82 ? -14.292 -6.954 14.415 1.00 74.25 82 SER A O 1
ATOM 652 N N . TYR A 1 83 ? -14.914 -4.959 15.267 1.00 78.31 83 TYR A N 1
ATOM 653 C CA . TYR A 1 83 ? -14.923 -4.242 13.992 1.00 78.31 83 TYR A CA 1
ATOM 654 C C . TYR A 1 83 ? -13.518 -4.171 13.386 1.00 78.31 83 TYR A C 1
ATOM 656 O O . TYR A 1 83 ? -13.313 -4.669 12.287 1.00 78.31 83 TYR A O 1
ATOM 664 N N . PHE A 1 84 ? -12.530 -3.653 14.127 1.00 78.88 84 PHE A N 1
ATOM 665 C CA . PHE A 1 84 ? -11.160 -3.523 13.620 1.00 78.88 84 PHE A CA 1
ATOM 666 C C . PHE A 1 84 ? -10.562 -4.874 13.212 1.00 78.88 84 PHE A C 1
ATOM 668 O O . PHE A 1 84 ? -10.030 -5.003 12.114 1.00 78.88 84 PHE A O 1
ATOM 675 N N . ALA A 1 85 ? -10.708 -5.902 14.055 1.00 78.06 85 ALA A N 1
ATOM 676 C CA . ALA A 1 85 ? -10.229 -7.245 13.734 1.00 78.06 85 ALA A CA 1
ATOM 677 C C . ALA A 1 85 ? -10.927 -7.831 12.493 1.00 78.06 85 ALA A C 1
ATOM 679 O O . ALA A 1 85 ? -10.273 -8.463 11.668 1.00 78.06 85 ALA A O 1
ATOM 680 N N . GLY A 1 86 ? -12.236 -7.602 12.337 1.00 77.75 86 GLY A N 1
ATOM 681 C CA . GLY A 1 86 ? -12.996 -8.044 11.166 1.00 77.75 86 GLY A CA 1
ATOM 682 C C . GLY A 1 86 ? -12.579 -7.329 9.879 1.00 77.75 86 GLY A C 1
ATOM 683 O O . GLY A 1 86 ? -12.405 -7.982 8.853 1.00 77.75 86 GLY A O 1
ATOM 684 N N . THR A 1 87 ? -12.361 -6.013 9.936 1.00 82.38 87 THR A N 1
ATOM 685 C CA . THR A 1 87 ? -11.903 -5.218 8.788 1.00 82.38 87 THR A CA 1
ATOM 686 C C . THR A 1 87 ? -10.482 -5.591 8.378 1.00 82.38 87 THR A C 1
ATOM 688 O O . THR A 1 87 ? -10.238 -5.794 7.194 1.00 82.38 87 THR A O 1
ATOM 691 N N . VAL A 1 88 ? -9.558 -5.756 9.333 1.00 84.88 88 VAL A N 1
ATOM 692 C CA . VAL A 1 88 ? -8.186 -6.204 9.037 1.00 84.88 88 VAL A CA 1
ATOM 693 C C . VAL A 1 88 ? -8.182 -7.615 8.452 1.00 84.88 88 VAL A C 1
ATOM 695 O O . VAL A 1 88 ? -7.469 -7.858 7.485 1.00 84.88 88 VAL A O 1
ATOM 698 N N . ALA A 1 89 ? -8.994 -8.535 8.979 1.00 83.81 89 ALA A N 1
ATOM 699 C CA . ALA A 1 89 ? -9.086 -9.890 8.437 1.00 83.81 89 ALA A CA 1
ATOM 700 C C . ALA A 1 89 ? -9.650 -9.908 7.005 1.00 83.81 89 ALA A C 1
ATOM 702 O O . ALA A 1 89 ? -9.103 -10.589 6.139 1.00 83.81 89 ALA A O 1
ATOM 703 N N . ALA A 1 90 ? -10.712 -9.140 6.738 1.00 84.00 90 ALA A N 1
ATOM 704 C CA . ALA A 1 90 ? -11.296 -9.037 5.401 1.00 84.00 90 ALA A CA 1
ATOM 705 C C . ALA A 1 90 ? -10.328 -8.395 4.398 1.00 84.00 90 ALA A C 1
ATOM 707 O O . ALA A 1 90 ? -10.095 -8.950 3.324 1.00 84.00 90 ALA A O 1
ATOM 708 N N . ALA A 1 91 ? -9.724 -7.264 4.773 1.00 85.88 91 ALA A N 1
ATOM 709 C CA . ALA A 1 91 ? -8.740 -6.581 3.945 1.00 85.88 91 ALA A CA 1
ATOM 710 C C . ALA A 1 91 ? -7.510 -7.462 3.705 1.00 85.88 91 ALA A C 1
ATOM 712 O O . ALA A 1 91 ? -7.060 -7.572 2.573 1.00 85.88 91 ALA A O 1
ATOM 713 N N . GLY A 1 92 ? -7.013 -8.153 4.735 1.00 86.25 92 G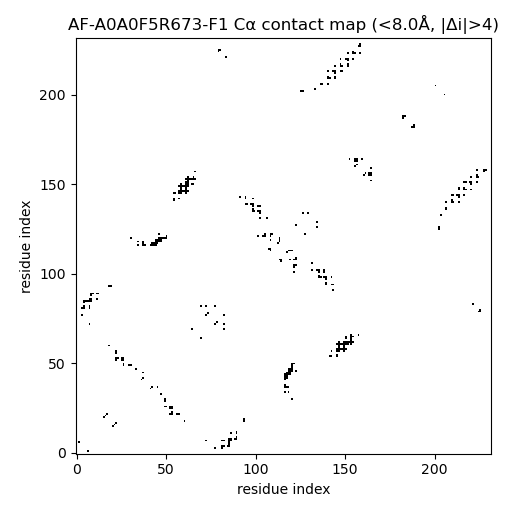LY A N 1
ATOM 714 C CA . GLY A 1 92 ? -5.887 -9.080 4.626 1.00 86.25 92 GLY A CA 1
ATOM 715 C C . GLY A 1 92 ? -6.148 -10.211 3.631 1.00 86.25 92 GLY A C 1
ATOM 716 O O . GLY A 1 92 ? -5.277 -10.513 2.821 1.00 86.25 92 GLY A O 1
ATOM 717 N N . GLY A 1 93 ? -7.357 -10.781 3.624 1.00 85.94 93 GLY A N 1
ATOM 718 C CA . GLY A 1 93 ? -7.749 -11.783 2.628 1.00 85.94 93 GLY A CA 1
ATOM 719 C C . GLY A 1 93 ? -7.765 -11.228 1.200 1.00 85.94 93 GLY A C 1
ATOM 720 O O . GLY A 1 93 ? -7.254 -11.869 0.283 1.00 85.94 93 GLY A O 1
ATOM 721 N N . TYR A 1 94 ? -8.298 -10.018 1.012 1.00 85.62 94 TYR A N 1
ATOM 722 C CA . TYR A 1 94 ? -8.320 -9.361 -0.297 1.00 85.62 94 TYR A CA 1
ATOM 723 C C . TYR A 1 94 ? -6.917 -8.973 -0.793 1.00 85.62 94 TYR A C 1
ATOM 725 O O . TYR A 1 94 ? -6.579 -9.190 -1.959 1.00 85.62 94 TYR A O 1
ATOM 733 N N . ILE A 1 95 ? -6.082 -8.443 0.100 1.00 89.75 95 ILE A N 1
ATOM 734 C CA . ILE A 1 95 ? -4.687 -8.093 -0.172 1.00 89.75 95 ILE A CA 1
ATOM 735 C C . ILE A 1 95 ? -3.887 -9.345 -0.535 1.00 89.75 95 ILE A C 1
ATOM 737 O O . ILE A 1 95 ? -3.140 -9.313 -1.507 1.00 89.75 95 ILE A O 1
ATOM 741 N N . LEU A 1 96 ? -4.079 -10.455 0.185 1.00 89.56 96 LEU A N 1
ATOM 742 C CA . LEU A 1 96 ? -3.420 -11.723 -0.124 1.00 89.56 96 LEU A CA 1
ATOM 743 C C . LEU A 1 96 ? -3.812 -12.236 -1.511 1.00 89.56 96 LEU A C 1
ATOM 745 O O . LEU A 1 96 ? -2.937 -12.557 -2.308 1.00 89.56 96 LEU A O 1
ATOM 749 N N . LEU A 1 97 ? -5.112 -12.263 -1.820 1.00 89.75 97 LEU A N 1
ATOM 750 C CA . LEU A 1 97 ? -5.595 -12.667 -3.141 1.00 89.75 97 LEU A CA 1
ATOM 751 C C . LEU A 1 97 ? -5.006 -11.781 -4.247 1.00 89.75 97 LEU A C 1
ATOM 753 O O . LEU A 1 97 ? -4.550 -12.286 -5.268 1.00 89.75 97 LEU A O 1
ATOM 757 N N . SER A 1 98 ? -4.984 -10.467 -4.025 1.00 88.19 98 SER A N 1
ATOM 758 C CA . SER A 1 98 ? -4.459 -9.510 -5.000 1.00 88.19 98 SER A CA 1
ATOM 759 C C . SER A 1 98 ? -2.950 -9.661 -5.190 1.00 88.19 98 SER A C 1
ATOM 761 O O . SER A 1 98 ? -2.480 -9.637 -6.320 1.00 88.19 98 SER A O 1
ATOM 763 N N . ALA A 1 99 ? -2.196 -9.882 -4.111 1.00 88.75 99 ALA A N 1
ATOM 764 C CA . ALA A 1 99 ? -0.758 -10.131 -4.166 1.00 88.75 99 ALA A CA 1
ATOM 765 C C . ALA A 1 99 ? -0.425 -11.426 -4.920 1.00 88.75 99 ALA A C 1
ATOM 767 O O . ALA A 1 99 ? 0.502 -11.437 -5.724 1.00 88.75 99 ALA A O 1
ATOM 768 N N . VAL A 1 100 ? -1.206 -12.494 -4.713 1.00 89.56 100 VAL A N 1
ATOM 769 C CA . VAL A 1 100 ? -1.061 -13.749 -5.467 1.00 89.56 100 VAL A CA 1
ATOM 770 C C . VAL A 1 100 ? -1.315 -13.517 -6.955 1.00 89.56 100 VAL A C 1
ATOM 772 O O . VAL A 1 100 ? -0.508 -13.935 -7.778 1.00 89.56 100 VAL A O 1
ATOM 775 N N . LEU A 1 101 ? -2.398 -12.823 -7.313 1.00 89.19 101 LEU A N 1
ATOM 776 C CA . LEU A 1 101 ? -2.714 -12.522 -8.712 1.00 89.19 101 LEU A CA 1
ATOM 777 C C . LEU A 1 101 ? -1.625 -11.667 -9.380 1.00 89.19 101 LEU A C 1
ATOM 779 O O . LEU A 1 101 ? -1.224 -11.966 -10.500 1.00 89.19 101 LEU A O 1
ATOM 783 N N . LEU A 1 102 ? -1.113 -10.642 -8.690 1.00 87.94 102 LEU A N 1
ATOM 784 C CA . LEU A 1 102 ? -0.005 -9.816 -9.186 1.00 87.94 102 LEU A CA 1
ATOM 785 C C . LEU A 1 102 ? 1.283 -10.629 -9.358 1.00 87.94 102 LEU A C 1
ATOM 787 O O . LEU A 1 102 ? 1.968 -10.469 -10.362 1.00 87.94 102 LEU A O 1
ATOM 791 N N . ALA A 1 103 ? 1.592 -11.533 -8.425 1.00 86.62 103 ALA A N 1
ATOM 792 C CA . ALA A 1 103 ? 2.748 -12.418 -8.541 1.00 86.62 103 ALA A CA 1
ATOM 793 C C . ALA A 1 103 ? 2.616 -13.382 -9.732 1.00 86.62 103 ALA A C 1
ATOM 795 O O . ALA A 1 103 ? 3.588 -13.611 -10.443 1.00 86.62 103 ALA A O 1
ATOM 796 N N . VAL A 1 104 ? 1.415 -13.912 -9.993 1.00 86.56 104 VAL A N 1
ATOM 797 C CA . VAL A 1 104 ? 1.156 -14.743 -11.181 1.00 86.56 104 VAL A CA 1
ATOM 798 C C . VAL A 1 104 ? 1.335 -13.933 -12.467 1.00 86.56 104 VAL A C 1
ATOM 800 O O . VAL A 1 104 ? 1.968 -14.420 -13.398 1.00 86.56 104 VAL A O 1
ATOM 803 N N . LEU A 1 105 ? 0.825 -12.699 -12.522 1.00 85.69 105 LEU A N 1
ATOM 804 C CA . LEU A 1 105 ? 0.995 -11.819 -13.684 1.00 85.69 105 LEU A CA 1
ATOM 805 C C . LEU A 1 105 ? 2.463 -11.460 -13.933 1.00 85.69 105 LEU A C 1
ATOM 807 O O . LEU A 1 105 ? 2.888 -11.462 -15.082 1.00 85.69 105 LEU A O 1
ATOM 811 N N . LEU A 1 106 ? 3.240 -11.233 -12.873 1.00 85.31 106 LEU A N 1
ATOM 812 C CA . LEU A 1 106 ? 4.684 -11.024 -12.969 1.00 85.31 106 LEU A CA 1
ATOM 813 C C . LEU A 1 106 ? 5.401 -12.251 -13.552 1.00 85.31 106 LEU A C 1
ATOM 815 O O . LEU A 1 106 ? 6.245 -12.111 -14.428 1.00 85.31 106 LEU A O 1
ATOM 819 N N . LEU A 1 107 ? 5.054 -13.462 -13.105 1.00 83.56 107 LEU A N 1
ATOM 820 C CA . LEU A 1 107 ? 5.650 -14.688 -13.651 1.00 83.56 107 LEU A CA 1
ATOM 821 C C . LEU A 1 107 ? 5.313 -14.883 -15.132 1.00 83.56 107 LEU A C 1
ATOM 823 O O . LEU A 1 107 ? 6.158 -15.336 -15.900 1.00 83.56 107 LEU A O 1
ATOM 827 N N . LEU A 1 108 ? 4.090 -14.537 -15.537 1.00 84.31 108 LEU A N 1
ATOM 828 C CA . LEU A 1 108 ? 3.687 -14.564 -16.943 1.00 84.31 108 LEU A CA 1
ATOM 829 C C . LEU A 1 108 ? 4.445 -13.521 -17.769 1.00 84.31 108 LEU A C 1
ATOM 831 O O . LEU A 1 108 ? 4.863 -13.818 -18.884 1.00 84.31 108 LEU A O 1
ATOM 835 N N . GLU A 1 109 ? 4.654 -12.326 -17.225 1.00 84.19 109 GLU A N 1
ATOM 836 C CA . GLU A 1 109 ? 5.438 -11.266 -17.860 1.00 84.19 109 GLU A CA 1
ATOM 837 C C . GLU A 1 109 ? 6.895 -11.687 -18.082 1.00 84.19 109 GLU A C 1
ATOM 839 O O . GLU A 1 109 ? 7.404 -11.560 -19.195 1.00 84.19 109 GLU A O 1
ATOM 844 N N . GLN A 1 110 ? 7.528 -12.284 -17.068 1.00 82.25 110 GLN A N 1
ATOM 845 C CA . GLN A 1 110 ? 8.887 -12.824 -17.172 1.00 82.25 110 GLN A CA 1
ATOM 846 C C . GLN A 1 110 ? 8.969 -13.977 -18.180 1.00 82.25 110 GLN A C 1
ATOM 848 O O . GLN A 1 110 ? 9.895 -14.035 -18.984 1.00 82.25 110 GLN A O 1
ATOM 853 N N . ALA A 1 111 ? 7.977 -14.872 -18.188 1.00 81.38 111 ALA A N 1
ATOM 854 C CA . ALA A 1 111 ? 7.922 -15.987 -19.134 1.00 81.38 111 ALA A CA 1
ATOM 855 C C . ALA A 1 111 ? 7.676 -15.550 -20.590 1.00 81.38 111 ALA A C 1
ATOM 857 O O . ALA A 1 111 ? 7.931 -16.325 -21.508 1.00 81.38 111 ALA A O 1
ATOM 858 N N . THR A 1 112 ? 7.155 -14.341 -20.804 1.00 81.25 112 THR A N 1
ATOM 859 C CA . THR A 1 112 ? 6.832 -13.792 -22.131 1.00 81.25 112 THR A CA 1
ATOM 860 C C . THR A 1 112 ? 7.785 -12.682 -22.569 1.00 81.25 112 THR A C 1
ATOM 862 O O . THR A 1 112 ? 7.492 -12.004 -23.553 1.00 81.25 112 THR A O 1
ATOM 865 N N . GLU A 1 113 ? 8.899 -12.489 -21.852 1.00 78.50 113 GLU A N 1
ATOM 866 C CA . GLU A 1 113 ? 9.891 -11.435 -22.120 1.00 78.50 113 GLU A CA 1
ATOM 867 C C . GLU A 1 113 ? 9.230 -10.049 -22.267 1.00 78.50 113 GLU A C 1
ATOM 869 O O . GLU A 1 113 ? 9.439 -9.317 -23.236 1.00 78.50 113 GLU A O 1
ATOM 874 N N . GLY A 1 114 ? 8.349 -9.704 -21.321 1.00 74.50 114 GLY A N 1
ATOM 875 C CA . GLY A 1 114 ? 7.616 -8.438 -21.349 1.00 74.50 114 GLY A CA 1
ATOM 876 C C . GLY A 1 114 ? 6.419 -8.460 -22.302 1.00 74.50 114 GLY A C 1
ATOM 877 O O . GLY A 1 114 ? 6.247 -7.562 -23.134 1.00 74.50 114 GLY A O 1
ATOM 878 N N . TRP A 1 115 ? 5.591 -9.507 -22.210 1.00 78.00 115 TRP A N 1
ATOM 879 C CA . TRP A 1 115 ? 4.361 -9.679 -22.997 1.00 78.00 115 TRP A CA 1
ATOM 880 C C . TRP A 1 115 ? 4.576 -9.727 -24.520 1.00 78.00 115 TRP A C 1
ATOM 882 O O . TRP A 1 115 ? 3.656 -9.431 -25.286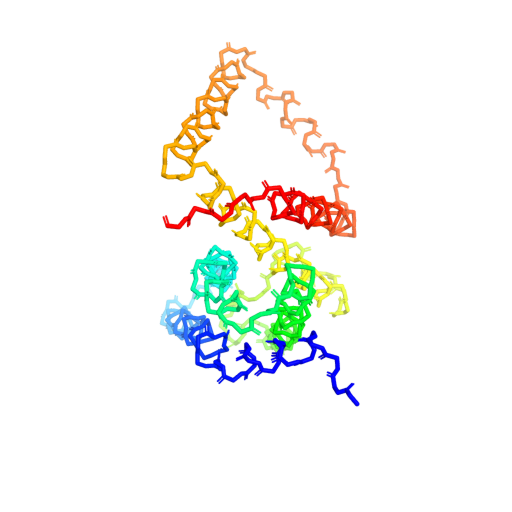 1.00 78.00 115 TRP A O 1
ATOM 892 N N . GLY A 1 116 ? 5.781 -10.096 -24.970 1.00 69.19 116 GLY A N 1
ATOM 893 C CA . GLY A 1 116 ? 6.174 -10.138 -26.382 1.00 69.19 116 GLY A CA 1
ATOM 894 C C . GLY A 1 116 ? 6.434 -8.768 -27.020 1.00 69.19 116 GLY A C 1
ATOM 895 O O . GLY A 1 116 ? 6.610 -8.689 -28.236 1.00 69.19 116 GLY A O 1
ATOM 896 N N . VAL A 1 117 ? 6.432 -7.689 -26.228 1.00 73.81 117 VAL A N 1
ATOM 897 C CA . VAL A 1 117 ? 6.611 -6.306 -26.708 1.00 73.81 117 VAL A CA 1
ATOM 898 C C . VAL A 1 117 ? 7.605 -5.512 -25.844 1.00 73.81 117 VAL A C 1
ATOM 900 O O . VAL A 1 117 ? 7.666 -4.291 -25.946 1.00 73.81 117 VAL A O 1
ATOM 903 N N . GLY A 1 118 ? 8.364 -6.178 -24.964 1.00 71.06 118 GLY A N 1
ATOM 904 C CA . GLY A 1 118 ? 9.284 -5.512 -24.031 1.00 71.06 118 GLY A CA 1
ATOM 905 C C . GLY A 1 118 ? 8.573 -4.602 -23.018 1.00 71.06 118 GLY A C 1
ATOM 906 O O . GLY A 1 118 ? 9.130 -3.598 -22.563 1.00 71.06 118 GLY A O 1
ATOM 907 N N . LEU A 1 119 ? 7.306 -4.903 -22.705 1.00 76.94 119 LEU A N 1
ATOM 908 C CA . LEU A 1 119 ? 6.506 -4.173 -21.727 1.00 76.94 119 LEU A CA 1
ATOM 909 C C . LEU A 1 119 ? 6.767 -4.738 -20.327 1.00 76.94 119 LEU A C 1
ATOM 911 O O . LEU A 1 119 ? 6.412 -5.880 -20.060 1.00 76.94 119 LEU A O 1
ATOM 915 N N . HIS A 1 120 ? 7.296 -3.905 -19.432 1.00 79.94 120 HIS A N 1
ATOM 916 C CA . HIS A 1 120 ? 7.484 -4.218 -18.013 1.00 79.94 120 HIS A CA 1
ATOM 917 C C . HIS A 1 120 ? 6.451 -3.446 -17.181 1.00 79.94 120 HIS A C 1
ATOM 919 O O . HIS A 1 120 ? 6.648 -2.291 -16.784 1.00 79.94 120 HIS A O 1
ATOM 925 N N . PHE A 1 121 ? 5.286 -4.051 -16.983 1.00 76.06 121 PHE A N 1
ATOM 926 C CA . PHE A 1 121 ? 4.155 -3.484 -16.258 1.00 76.06 121 PHE A CA 1
ATOM 927 C C . PHE A 1 121 ? 4.117 -3.907 -14.787 1.00 76.06 121 PHE A C 1
ATOM 929 O O . PHE A 1 121 ? 3.832 -3.073 -13.922 1.00 76.06 121 PHE A O 1
ATOM 936 N N . PHE A 1 122 ? 4.368 -5.184 -14.497 1.00 75.62 122 PHE A N 1
ATOM 937 C CA . PHE A 1 122 ? 4.377 -5.733 -13.136 1.00 75.62 122 PHE A CA 1
ATOM 938 C C . PHE A 1 122 ? 5.798 -5.925 -12.610 1.00 75.62 122 PHE A C 1
ATOM 940 O O . PHE A 1 122 ? 6.011 -5.950 -11.395 1.00 75.62 122 PHE A O 1
ATOM 947 N N . GLU A 1 123 ? 6.765 -6.020 -13.515 1.00 70.56 123 GLU A N 1
ATOM 948 C CA . GLU A 1 123 ? 8.178 -6.100 -13.207 1.00 70.56 123 GLU A CA 1
ATOM 949 C C . GLU A 1 123 ? 8.703 -4.767 -12.674 1.00 70.56 123 GLU A C 1
ATOM 951 O O . GLU A 1 123 ? 8.833 -3.761 -13.373 1.00 70.56 123 GLU A O 1
ATOM 956 N N . LEU A 1 124 ? 9.001 -4.763 -11.378 1.00 66.38 124 LEU A N 1
ATOM 957 C CA . LEU A 1 124 ? 9.756 -3.692 -10.754 1.00 66.38 124 LEU A CA 1
ATOM 958 C C . LEU A 1 124 ? 11.240 -3.932 -11.078 1.00 66.38 124 LEU A C 1
ATOM 960 O O . LEU A 1 124 ? 11.717 -5.032 -10.797 1.00 66.38 124 LEU A O 1
ATOM 964 N N . PRO A 1 125 ? 11.999 -2.928 -11.566 1.00 62.94 125 PRO A N 1
ATOM 965 C CA . PRO A 1 125 ? 13.431 -3.070 -11.878 1.00 62.94 125 PRO A CA 1
ATOM 966 C C . PRO A 1 125 ? 14.284 -3.596 -10.712 1.00 62.94 125 PRO A C 1
ATOM 968 O O . PRO A 1 125 ? 15.394 -4.070 -10.899 1.00 62.94 125 PRO A O 1
ATOM 971 N N . TYR A 1 126 ? 13.754 -3.496 -9.490 1.00 58.81 126 TYR A N 1
ATOM 972 C CA . TYR A 1 126 ? 14.367 -3.956 -8.248 1.00 58.81 126 TYR A CA 1
ATOM 973 C C . TYR A 1 126 ? 13.947 -5.378 -7.823 1.00 58.81 126 TYR A C 1
ATOM 975 O O . TYR A 1 126 ? 14.444 -5.863 -6.812 1.00 58.81 126 TYR A O 1
ATOM 983 N N . LEU A 1 127 ? 13.015 -6.033 -8.527 1.00 59.56 127 LEU A N 1
ATOM 984 C CA . LEU A 1 127 ? 12.513 -7.387 -8.236 1.00 59.56 127 LEU A CA 1
ATOM 985 C C . LEU A 1 127 ? 12.775 -8.409 -9.350 1.00 59.56 127 LEU A C 1
ATOM 987 O O . LEU A 1 127 ? 12.528 -9.592 -9.115 1.00 59.56 127 LEU A O 1
ATOM 991 N N . SER A 1 128 ? 13.278 -7.984 -10.510 1.00 56.78 128 SER A N 1
ATOM 992 C CA . SER A 1 128 ? 13.555 -8.839 -11.674 1.00 56.78 128 SER A CA 1
ATOM 993 C C . SER A 1 128 ? 14.437 -10.053 -11.338 1.00 56.78 128 SER A C 1
ATOM 995 O O . SER A 1 128 ? 14.143 -11.158 -11.780 1.00 56.78 128 SER A O 1
ATOM 997 N N . ASP A 1 129 ? 15.426 -9.886 -10.450 1.00 62.38 129 ASP A N 1
ATOM 998 C CA . ASP A 1 129 ? 16.332 -10.961 -9.995 1.00 62.38 129 ASP A CA 1
ATOM 999 C C . ASP A 1 129 ? 15.844 -11.731 -8.750 1.00 62.38 129 ASP A C 1
ATOM 1001 O O . ASP A 1 129 ? 16.540 -12.599 -8.214 1.00 62.38 129 ASP A O 1
ATOM 1005 N N . SER A 1 130 ? 14.660 -11.411 -8.224 1.00 60.00 130 SER A N 1
ATOM 1006 C CA . SER A 1 130 ? 14.168 -12.002 -6.977 1.00 60.00 130 SER A CA 1
ATOM 1007 C C . SER A 1 130 ? 13.239 -13.195 -7.217 1.00 60.00 130 SER A C 1
ATOM 1009 O O . SER A 1 130 ? 12.354 -13.161 -8.065 1.00 60.00 130 SER A O 1
ATOM 1011 N N . GLY A 1 131 ? 13.413 -14.274 -6.445 1.00 73.94 131 GLY A N 1
ATOM 1012 C CA . GLY A 1 131 ? 12.570 -15.467 -6.568 1.00 73.94 131 GLY A CA 1
ATOM 1013 C C . GLY A 1 131 ? 11.078 -15.169 -6.358 1.00 73.94 131 GLY A C 1
ATOM 1014 O O . GLY A 1 131 ? 10.715 -14.326 -5.537 1.00 73.94 131 GLY A O 1
ATOM 1015 N N . ALA A 1 132 ? 10.205 -15.921 -7.039 1.00 73.94 132 ALA A N 1
ATOM 1016 C CA . ALA A 1 132 ? 8.745 -15.730 -7.059 1.00 73.94 132 ALA A CA 1
ATOM 1017 C C . ALA A 1 132 ? 8.095 -15.539 -5.671 1.00 73.94 132 ALA A C 1
ATOM 1019 O O . ALA A 1 132 ? 7.155 -14.760 -5.504 1.00 73.94 132 ALA A O 1
ATOM 1020 N N . GLY A 1 133 ? 8.612 -16.236 -4.652 1.00 78.44 133 GLY A N 1
ATOM 1021 C CA . GLY A 1 133 ? 8.135 -16.108 -3.275 1.00 78.44 133 GLY A CA 1
ATOM 1022 C C . GLY A 1 133 ? 8.434 -14.744 -2.646 1.00 78.44 133 GLY A C 1
ATOM 1023 O O . GLY A 1 133 ? 7.604 -14.227 -1.899 1.00 78.44 133 GLY A O 1
ATOM 1024 N N . LEU A 1 134 ? 9.584 -14.140 -2.962 1.00 80.88 134 LEU A N 1
ATOM 1025 C CA . LEU A 1 134 ? 9.934 -12.803 -2.485 1.00 80.88 134 LEU A CA 1
ATOM 1026 C C . LEU A 1 134 ? 9.027 -11.753 -3.135 1.00 80.88 134 LEU A C 1
ATOM 1028 O O . LEU A 1 134 ? 8.502 -10.897 -2.430 1.00 80.88 134 LEU A O 1
ATOM 1032 N N . ALA A 1 135 ? 8.767 -11.874 -4.440 1.00 80.81 135 ALA A N 1
ATOM 1033 C CA . ALA A 1 135 ? 7.887 -10.958 -5.160 1.00 80.81 135 ALA A CA 1
ATOM 1034 C C . ALA A 1 135 ? 6.456 -10.949 -4.605 1.00 80.81 135 ALA A C 1
ATOM 1036 O O . ALA A 1 135 ? 5.895 -9.880 -4.349 1.00 80.81 135 ALA A O 1
ATOM 1037 N N . LEU A 1 136 ? 5.895 -12.130 -4.321 1.00 85.62 136 LEU A N 1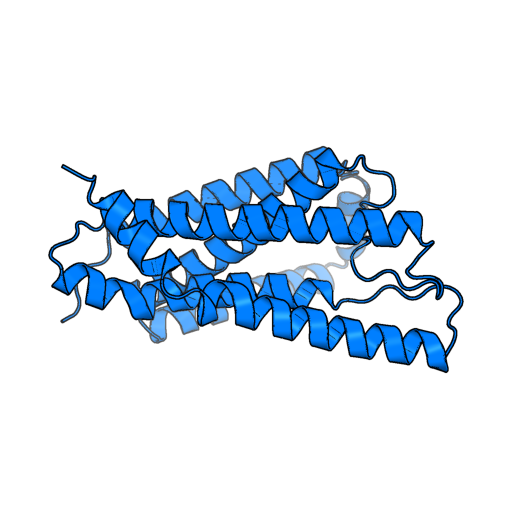
ATOM 1038 C CA . LEU A 1 136 ? 4.601 -12.250 -3.645 1.00 85.62 136 LEU A CA 1
ATOM 1039 C C . LEU A 1 136 ? 4.613 -11.524 -2.295 1.00 85.62 136 LEU A C 1
ATOM 1041 O O . LEU A 1 136 ? 3.706 -10.739 -2.008 1.00 85.62 136 LEU A O 1
ATOM 1045 N N . TRP A 1 137 ? 5.643 -11.760 -1.477 1.00 85.38 137 TRP A N 1
ATOM 1046 C CA . TRP A 1 137 ? 5.773 -11.122 -0.167 1.00 85.38 137 TRP A CA 1
ATOM 1047 C C . TRP A 1 137 ? 5.898 -9.605 -0.260 1.00 85.38 137 TRP A C 1
ATOM 1049 O O . TRP A 1 137 ? 5.247 -8.896 0.511 1.00 85.38 137 TRP A O 1
ATOM 1059 N N . THR A 1 138 ? 6.682 -9.098 -1.207 1.00 85.19 138 THR A N 1
ATOM 1060 C CA . THR A 1 138 ? 6.839 -7.661 -1.415 1.00 85.19 138 THR A CA 1
ATOM 1061 C C . THR A 1 138 ? 5.518 -7.031 -1.841 1.00 85.19 138 THR A C 1
ATOM 1063 O O . THR A 1 138 ? 5.094 -6.075 -1.195 1.00 85.19 138 THR A O 1
ATOM 1066 N N . PHE A 1 139 ? 4.802 -7.584 -2.829 1.00 86.81 139 PHE A N 1
ATOM 1067 C CA . PHE A 1 139 ? 3.484 -7.062 -3.219 1.00 86.81 139 PHE A CA 1
ATOM 1068 C C . PHE A 1 139 ? 2.475 -7.110 -2.073 1.00 86.81 139 PHE A C 1
ATOM 1070 O O . PHE A 1 139 ? 1.750 -6.137 -1.851 1.00 86.81 139 PHE A O 1
ATOM 1077 N N . PHE A 1 140 ? 2.454 -8.208 -1.315 1.00 88.06 140 PHE A N 1
ATOM 1078 C CA . PHE A 1 140 ? 1.589 -8.347 -0.149 1.00 88.06 140 PHE A CA 1
ATOM 1079 C C . PHE A 1 140 ? 1.847 -7.234 0.867 1.00 88.06 140 PHE A C 1
ATOM 1081 O O . PHE A 1 140 ? 0.915 -6.527 1.249 1.00 88.06 140 PHE A O 1
ATOM 1088 N N . ILE A 1 141 ? 3.105 -7.031 1.263 1.00 87.44 141 ILE A N 1
ATOM 1089 C CA . ILE A 1 141 ? 3.487 -6.023 2.258 1.00 87.44 141 ILE A CA 1
ATOM 1090 C C . ILE A 1 141 ? 3.222 -4.605 1.740 1.00 87.44 141 ILE A C 1
ATOM 1092 O O . ILE A 1 141 ? 2.758 -3.762 2.504 1.00 87.44 141 ILE A O 1
ATOM 1096 N N . LEU A 1 142 ? 3.441 -4.343 0.452 1.00 88.69 142 LEU A N 1
ATOM 1097 C CA . LEU A 1 142 ? 3.240 -3.024 -0.152 1.00 88.69 142 LEU A CA 1
ATOM 1098 C C . LEU A 1 142 ? 1.751 -2.643 -0.205 1.00 88.69 142 LEU A C 1
ATOM 1100 O O . LEU A 1 142 ? 1.372 -1.540 0.196 1.00 88.69 142 LEU A O 1
ATOM 1104 N N . LEU A 1 143 ? 0.884 -3.579 -0.603 1.00 88.94 143 LEU A N 1
ATOM 1105 C CA . LEU A 1 143 ? -0.571 -3.399 -0.550 1.00 88.94 143 LEU A CA 1
ATOM 1106 C C . LEU A 1 143 ? -1.066 -3.212 0.895 1.00 88.94 143 LEU A C 1
ATOM 1108 O O . LEU A 1 143 ? -1.924 -2.366 1.154 1.00 88.94 143 LEU A O 1
ATOM 1112 N N . LEU A 1 144 ? -0.504 -3.967 1.846 1.00 88.00 144 LEU A N 1
ATOM 1113 C CA . LEU A 1 144 ? -0.833 -3.870 3.272 1.00 88.00 144 LEU A CA 1
ATOM 1114 C C . LEU A 1 144 ? -0.414 -2.508 3.839 1.00 88.00 144 LEU A C 1
ATOM 1116 O O . LEU A 1 144 ? -1.208 -1.850 4.510 1.00 88.00 144 LEU A O 1
ATOM 1120 N N . PHE A 1 145 ? 0.782 -2.034 3.496 1.00 89.19 145 PHE A N 1
ATOM 1121 C CA . PHE A 1 145 ? 1.279 -0.712 3.863 1.00 89.19 145 PHE A CA 1
ATOM 1122 C C . PHE A 1 145 ? 0.365 0.406 3.358 1.00 89.19 145 PHE A C 1
ATOM 1124 O O . PHE A 1 145 ? -0.041 1.267 4.141 1.00 89.19 145 PHE A O 1
ATOM 1131 N N . MET A 1 146 ? -0.026 0.360 2.080 1.00 90.12 146 MET A N 1
ATOM 1132 C CA . MET A 1 146 ? -0.961 1.327 1.495 1.00 90.12 146 MET A CA 1
ATOM 1133 C C . MET A 1 146 ? -2.312 1.311 2.212 1.00 90.12 146 MET A C 1
ATOM 1135 O O . MET A 1 146 ? -2.819 2.367 2.601 1.00 90.12 146 MET A O 1
ATOM 1139 N N . PHE A 1 147 ? -2.864 0.121 2.459 1.00 88.56 147 PHE A N 1
ATOM 1140 C CA . PHE A 1 147 ? -4.135 -0.031 3.159 1.00 88.56 147 PHE A CA 1
ATOM 1141 C C . PHE A 1 147 ? -4.089 0.546 4.579 1.00 88.56 147 PHE A C 1
ATOM 1143 O O . PHE A 1 147 ? -4.959 1.336 4.950 1.00 88.56 147 PHE A O 1
ATOM 1150 N N . PHE A 1 148 ? -3.070 0.211 5.376 1.00 86.69 148 PHE A N 1
ATOM 1151 C CA . PHE A 1 148 ? -2.937 0.733 6.741 1.00 86.69 148 PHE A CA 1
ATOM 1152 C C . PHE A 1 148 ? -2.564 2.219 6.787 1.00 86.69 148 PHE A C 1
ATOM 1154 O O . PHE A 1 148 ? -2.986 2.920 7.713 1.00 86.69 148 PHE A O 1
ATOM 1161 N N . GLY A 1 149 ? -1.838 2.724 5.788 1.00 86.56 149 GLY A N 1
ATOM 1162 C CA . GLY A 1 149 ? -1.620 4.157 5.594 1.00 86.56 149 GLY A CA 1
ATOM 1163 C C . GLY A 1 149 ? -2.949 4.888 5.408 1.00 86.56 149 GLY A C 1
ATOM 1164 O O . GLY A 1 149 ? -3.269 5.808 6.166 1.00 86.56 149 GLY A O 1
ATOM 1165 N N . GLY A 1 150 ? -3.784 4.397 4.492 1.00 85.81 150 GLY A N 1
ATOM 1166 C CA . GLY A 1 150 ? -5.138 4.904 4.285 1.00 85.81 150 GLY A CA 1
ATOM 1167 C C . GLY A 1 150 ? -6.024 4.789 5.527 1.00 85.81 150 GLY A C 1
ATOM 1168 O O . GLY A 1 150 ? -6.685 5.750 5.923 1.00 85.81 150 GLY A O 1
ATOM 1169 N N . LEU A 1 151 ? -5.976 3.645 6.210 1.00 86.19 151 LEU A N 1
ATOM 1170 C CA . LEU A 1 151 ? -6.719 3.394 7.447 1.00 86.19 151 LEU A CA 1
ATOM 1171 C C . LEU A 1 151 ? -6.333 4.377 8.561 1.00 86.19 151 LEU A C 1
ATOM 1173 O O . LEU A 1 151 ? -7.186 4.828 9.331 1.00 86.19 151 LEU A O 1
ATOM 1177 N N . THR A 1 152 ? -5.053 4.740 8.647 1.00 84.69 152 THR A N 1
ATOM 1178 C CA . THR A 1 152 ? -4.546 5.729 9.606 1.00 84.69 152 THR A CA 1
ATOM 1179 C C . THR A 1 152 ? -5.076 7.123 9.285 1.00 84.69 152 THR A C 1
ATOM 1181 O O . THR A 1 152 ? -5.567 7.804 10.186 1.00 84.69 152 THR A O 1
ATOM 1184 N N . ILE A 1 153 ? -5.064 7.516 8.008 1.00 84.44 153 ILE A N 1
ATOM 1185 C CA . ILE A 1 153 ? -5.634 8.787 7.537 1.00 84.44 153 ILE A CA 1
ATOM 1186 C C . ILE A 1 153 ? -7.139 8.850 7.841 1.00 84.44 153 ILE A C 1
ATOM 1188 O O . ILE A 1 153 ? -7.608 9.820 8.440 1.00 84.44 153 ILE A O 1
ATOM 1192 N N . GLY A 1 154 ? -7.892 7.795 7.512 1.00 83.38 154 GLY A N 1
ATOM 1193 C CA . GLY A 1 154 ? -9.325 7.702 7.814 1.00 83.38 154 GLY A CA 1
ATOM 1194 C C . GLY A 1 154 ? -9.615 7.756 9.319 1.00 83.38 154 GLY A C 1
ATOM 1195 O O . GLY A 1 154 ? -10.553 8.425 9.761 1.00 83.38 154 GLY A O 1
ATOM 1196 N N . SER A 1 155 ? -8.766 7.124 10.134 1.00 80.88 155 SER A N 1
ATOM 1197 C CA . SER A 1 155 ? -8.853 7.187 11.600 1.00 80.88 155 SER A CA 1
ATOM 1198 C C . SER A 1 155 ? -8.565 8.591 12.143 1.00 80.88 155 SER A C 1
ATOM 1200 O O . SER A 1 155 ? -9.225 9.034 13.087 1.00 80.88 155 SER A O 1
ATOM 1202 N N . LEU A 1 156 ? -7.597 9.300 11.556 1.00 81.81 156 LEU A N 1
ATOM 1203 C CA . LEU A 1 156 ? -7.237 10.666 11.933 1.00 81.81 156 LEU A CA 1
ATOM 1204 C C . LEU A 1 156 ? -8.370 11.643 11.607 1.00 81.81 156 LEU A C 1
ATOM 1206 O O . LEU A 1 156 ? -8.772 12.420 12.477 1.00 81.81 156 LEU A O 1
ATOM 1210 N N . PHE A 1 157 ? -8.929 11.546 10.397 1.00 81.75 157 PHE A N 1
ATOM 1211 C CA . PHE A 1 157 ? -10.076 12.344 9.970 1.00 81.75 157 PHE A CA 1
ATOM 1212 C C . PHE A 1 157 ? -11.276 12.134 10.891 1.00 81.75 157 PHE A C 1
ATOM 1214 O O . PHE A 1 157 ? -11.913 13.095 11.308 1.00 81.75 157 PHE A O 1
ATOM 1221 N N . ARG A 1 158 ? -11.553 10.889 11.292 1.00 75.38 158 ARG A N 1
ATOM 1222 C CA . ARG A 1 158 ? -12.647 10.617 12.229 1.00 75.38 158 ARG A CA 1
ATOM 1223 C C . ARG A 1 158 ? -12.422 11.245 13.606 1.00 75.38 158 ARG A C 1
ATOM 1225 O O . ARG A 1 158 ? -13.382 11.624 14.266 1.00 75.38 158 ARG A O 1
ATOM 1232 N N . ARG A 1 159 ? -11.172 11.316 14.067 1.00 77.56 159 ARG A N 1
ATOM 1233 C CA . ARG A 1 159 ? -10.848 11.811 15.410 1.00 77.56 159 ARG A CA 1
ATOM 1234 C C . ARG A 1 159 ? -10.796 13.334 15.498 1.00 77.56 159 ARG A C 1
ATOM 1236 O O . ARG A 1 159 ? -11.237 13.882 16.500 1.00 77.56 159 ARG A O 1
ATOM 1243 N N . PHE A 1 160 ? -10.211 13.991 14.503 1.00 76.69 160 PHE A N 1
ATOM 1244 C CA . PHE A 1 160 ? -9.964 15.438 14.526 1.00 76.69 160 PHE A CA 1
ATOM 1245 C C . PHE A 1 160 ? -10.755 16.208 13.457 1.00 76.69 160 PHE A C 1
ATOM 1247 O O . PHE A 1 160 ? -10.555 17.410 13.271 1.00 76.69 160 PHE A O 1
ATOM 1254 N N . GLY A 1 161 ? -11.642 15.521 12.737 1.00 80.75 161 GLY A N 1
ATOM 1255 C CA . GLY A 1 161 ? -12.434 16.088 11.655 1.00 80.75 161 GLY A CA 1
ATOM 1256 C C . GLY A 1 161 ? -11.585 16.598 10.488 1.00 80.75 161 GLY A C 1
ATOM 1257 O O . GLY A 1 161 ? -10.396 16.297 10.338 1.00 80.75 161 GLY A O 1
ATOM 1258 N N . LYS A 1 162 ? -12.214 17.440 9.662 1.00 80.12 162 LYS A N 1
ATOM 1259 C CA . LYS A 1 162 ? -11.576 18.095 8.510 1.00 80.12 162 LYS A CA 1
ATOM 1260 C C . LYS A 1 162 ? -10.425 19.018 8.925 1.00 80.12 162 LYS A C 1
ATOM 1262 O O . LYS A 1 162 ? -9.410 19.066 8.238 1.00 80.12 162 LYS A O 1
ATOM 1267 N N . GLN A 1 163 ? -10.567 19.727 10.046 1.00 78.75 163 GLN A N 1
ATOM 1268 C CA . GLN A 1 163 ? -9.574 20.700 10.515 1.00 78.75 163 GLN A CA 1
ATOM 1269 C C . GLN A 1 163 ? -8.265 20.028 10.938 1.00 78.75 163 GLN A C 1
ATOM 1271 O O . GLN A 1 163 ? -7.199 20.469 10.516 1.00 78.75 163 GLN A O 1
ATOM 1276 N N . GLY A 1 164 ? -8.327 18.929 11.698 1.00 80.25 164 GLY A N 1
ATOM 1277 C CA . GLY A 1 164 ? -7.114 18.209 12.086 1.00 80.25 164 GLY A CA 1
ATOM 1278 C C . GLY A 1 164 ? -6.407 17.542 10.912 1.00 80.25 164 GLY A C 1
ATOM 1279 O O . GLY A 1 164 ? -5.180 17.512 10.883 1.00 80.25 164 GLY A O 1
ATOM 1280 N N . LEU A 1 165 ? -7.161 17.062 9.918 1.00 83.44 165 LEU A N 1
ATOM 1281 C CA . LEU A 1 165 ? -6.574 16.510 8.698 1.00 83.44 165 LEU A CA 1
ATOM 1282 C C . LEU A 1 165 ? -5.832 17.587 7.892 1.00 83.44 165 LEU A C 1
ATOM 1284 O O . LEU A 1 165 ? -4.697 17.367 7.475 1.00 83.44 165 LEU A O 1
ATOM 1288 N N . LEU A 1 166 ? -6.450 18.759 7.715 1.00 84.56 166 LEU A N 1
ATOM 1289 C CA . LEU A 1 166 ? -5.825 19.892 7.029 1.00 84.56 166 LEU A CA 1
ATOM 1290 C C . LEU A 1 166 ? -4.576 20.371 7.767 1.00 84.56 166 LEU A C 1
ATOM 1292 O O . LEU A 1 166 ? -3.543 20.561 7.136 1.00 84.56 166 LEU A O 1
ATOM 1296 N N . PHE A 1 167 ? -4.641 20.505 9.094 1.00 88.31 167 PHE A N 1
ATOM 1297 C CA . PHE A 1 167 ? -3.480 20.893 9.890 1.00 88.31 167 PHE A CA 1
ATOM 1298 C C . PHE A 1 167 ? -2.345 19.869 9.781 1.00 88.31 167 PHE A C 1
ATOM 1300 O O . PHE A 1 167 ? -1.193 20.257 9.625 1.00 88.31 167 PHE A O 1
ATOM 1307 N N . PHE A 1 168 ? -2.657 18.571 9.802 1.00 84.31 168 PHE A N 1
ATOM 1308 C CA . PHE A 1 168 ? -1.660 17.514 9.645 1.00 84.31 168 PHE A CA 1
ATOM 1309 C C . PHE A 1 168 ? -0.947 17.586 8.289 1.00 84.31 168 PHE A C 1
ATOM 1311 O O . PHE A 1 168 ? 0.281 17.602 8.249 1.00 84.31 168 PHE A O 1
ATOM 1318 N N . PHE A 1 169 ? -1.693 17.683 7.182 1.00 85.19 169 PHE A N 1
ATOM 1319 C CA . PHE A 1 169 ? -1.090 17.796 5.849 1.00 85.19 169 PHE A CA 1
ATOM 1320 C C . PHE A 1 169 ? -0.348 19.118 5.644 1.00 85.19 169 PHE A C 1
ATOM 1322 O O . PHE A 1 169 ? 0.700 19.131 4.998 1.00 85.19 169 PHE A O 1
ATOM 1329 N N . LEU A 1 170 ? -0.848 20.214 6.218 1.00 89.50 170 LEU A N 1
ATOM 1330 C CA . LEU A 1 170 ? -0.176 21.510 6.180 1.00 89.50 170 LEU A CA 1
ATOM 1331 C C . LEU A 1 170 ? 1.148 21.453 6.951 1.00 89.50 170 LEU A C 1
ATOM 1333 O O . LEU A 1 170 ? 2.183 21.829 6.411 1.00 89.50 170 LEU A O 1
ATOM 1337 N N . ALA A 1 171 ? 1.136 20.932 8.180 1.00 89.38 171 ALA A N 1
ATOM 1338 C CA . ALA A 1 171 ? 2.332 20.772 9.001 1.00 89.38 171 ALA A CA 1
ATOM 1339 C C . ALA A 1 171 ? 3.344 19.819 8.350 1.00 89.38 171 ALA A C 1
ATOM 1341 O O . ALA A 1 171 ? 4.538 20.101 8.365 1.00 89.38 171 ALA A O 1
ATOM 1342 N N . ALA A 1 172 ? 2.878 18.732 7.728 1.00 87.69 172 ALA A N 1
ATOM 1343 C CA . ALA A 1 172 ? 3.735 17.819 6.978 1.00 87.69 172 ALA A CA 1
ATOM 1344 C C . ALA A 1 172 ? 4.377 18.513 5.769 1.00 87.69 172 ALA A C 1
ATOM 1346 O O . ALA A 1 172 ? 5.587 18.419 5.591 1.00 87.69 172 ALA A O 1
ATOM 1347 N N . THR A 1 173 ? 3.592 19.256 4.982 1.00 89.12 173 THR A N 1
ATOM 1348 C CA . THR A 1 173 ? 4.086 20.004 3.814 1.00 89.12 173 THR A CA 1
ATOM 1349 C C . THR A 1 173 ? 5.088 21.078 4.220 1.00 89.12 173 THR A C 1
ATOM 1351 O O . THR A 1 173 ? 6.143 21.189 3.604 1.00 89.12 173 THR A O 1
ATOM 1354 N N . LEU A 1 174 ? 4.803 21.844 5.274 1.00 92.31 174 LEU A N 1
ATOM 1355 C CA . LEU A 1 174 ? 5.714 22.871 5.782 1.00 92.31 174 LEU A CA 1
ATOM 1356 C C . LEU A 1 174 ? 6.973 22.264 6.407 1.00 92.31 174 LEU A C 1
ATOM 1358 O O . LEU A 1 174 ? 8.059 22.799 6.215 1.00 92.31 174 LEU A O 1
ATOM 1362 N N . GLY A 1 175 ? 6.849 21.143 7.118 1.00 91.00 175 GLY A N 1
ATOM 1363 C CA . GLY A 1 175 ? 7.981 20.438 7.715 1.00 91.00 175 GLY A CA 1
ATOM 1364 C C . GLY A 1 175 ? 8.916 19.851 6.660 1.00 91.00 175 GLY A C 1
ATOM 1365 O O . GLY A 1 175 ? 10.113 20.129 6.683 1.00 91.00 175 GLY A O 1
ATOM 1366 N N . PHE A 1 176 ? 8.376 19.094 5.699 1.00 87.88 176 PHE A N 1
ATOM 1367 C CA . PHE A 1 176 ? 9.159 18.556 4.581 1.00 87.88 176 PHE A CA 1
ATOM 1368 C C . PHE A 1 176 ? 9.696 19.668 3.682 1.00 87.88 176 PHE A C 1
ATOM 1370 O O . PHE A 1 176 ? 10.875 19.655 3.345 1.00 87.88 176 PHE A O 1
ATOM 1377 N N . GLY A 1 177 ? 8.867 20.653 3.337 1.00 89.88 177 GLY A N 1
ATOM 1378 C CA . GLY A 1 177 ? 9.278 21.811 2.546 1.00 89.88 177 GLY A CA 1
ATOM 1379 C C . GLY A 1 177 ? 10.413 22.578 3.223 1.00 89.88 177 GLY A C 1
ATOM 1380 O O . GLY A 1 177 ? 11.450 22.813 2.608 1.00 89.88 177 GLY A O 1
ATOM 1381 N N . GLY A 1 178 ? 10.273 22.871 4.516 1.00 89.94 178 GLY A N 1
ATOM 1382 C CA . GLY A 1 178 ? 11.308 23.509 5.326 1.00 89.94 178 GLY A CA 1
ATOM 1383 C C . GLY A 1 178 ? 12.594 22.687 5.388 1.00 89.94 178 GLY A C 1
ATOM 1384 O O . GLY A 1 178 ? 13.673 23.228 5.164 1.00 89.94 178 GLY A O 1
ATOM 1385 N N . TRP A 1 179 ? 12.494 21.372 5.597 1.00 88.62 179 TRP A N 1
ATOM 1386 C CA . TRP A 1 179 ? 13.647 20.470 5.549 1.00 88.62 179 TRP A CA 1
ATOM 1387 C C . TRP A 1 179 ? 14.359 20.529 4.195 1.00 88.62 179 TRP A C 1
ATOM 1389 O O . TRP A 1 179 ? 15.569 20.736 4.142 1.00 88.62 179 TRP A O 1
ATOM 1399 N N . THR A 1 180 ? 13.618 20.401 3.090 1.00 87.81 180 THR A N 1
ATOM 1400 C CA . THR A 1 180 ? 14.202 20.466 1.742 1.00 87.81 180 THR A CA 1
ATOM 1401 C C . THR A 1 180 ? 14.838 21.825 1.459 1.00 87.81 180 THR A C 1
ATOM 1403 O O . THR A 1 180 ? 15.901 21.875 0.842 1.00 87.81 180 THR A O 1
ATOM 1406 N N . ALA A 1 181 ? 14.257 22.915 1.966 1.00 88.19 181 ALA A N 1
ATOM 1407 C CA . ALA A 1 181 ? 14.826 24.252 1.858 1.00 88.19 181 ALA A CA 1
ATOM 1408 C C . ALA A 1 181 ? 16.145 24.371 2.638 1.00 88.19 181 ALA A C 1
ATOM 1410 O O . ALA A 1 181 ? 17.113 24.896 2.097 1.00 88.19 181 ALA A O 1
ATOM 1411 N N . VAL A 1 182 ? 16.225 23.822 3.858 1.00 90.00 182 VAL A N 1
ATOM 1412 C CA . VAL A 1 182 ? 17.464 23.794 4.660 1.00 90.00 182 VAL A CA 1
ATOM 1413 C C . VAL A 1 182 ? 18.547 22.956 3.981 1.00 90.00 182 VAL A C 1
ATOM 1415 O O . VAL A 1 182 ? 19.676 23.418 3.840 1.00 90.00 182 VAL A O 1
ATOM 1418 N N . VAL A 1 183 ? 18.210 21.750 3.516 1.00 88.50 183 VAL A N 1
ATOM 1419 C CA . VAL A 1 183 ? 19.157 20.859 2.820 1.00 88.50 183 VAL A CA 1
ATOM 1420 C C . VAL A 1 183 ? 19.688 21.506 1.541 1.00 88.50 183 VAL A C 1
ATOM 1422 O O . VAL A 1 183 ? 20.876 21.388 1.245 1.00 88.50 183 VAL A O 1
ATOM 1425 N N . THR A 1 184 ? 18.829 22.222 0.812 1.00 88.62 184 THR A N 1
ATOM 1426 C CA . THR A 1 184 ? 19.219 22.946 -0.405 1.00 88.62 184 THR A CA 1
ATOM 1427 C C . THR A 1 184 ? 20.071 24.170 -0.083 1.00 88.62 184 THR A C 1
ATOM 1429 O O . THR A 1 184 ? 21.078 24.393 -0.745 1.00 88.62 184 THR A O 1
ATOM 1432 N N . ALA A 1 185 ? 19.723 24.933 0.956 1.00 88.00 185 ALA A N 1
ATOM 1433 C CA . ALA A 1 185 ? 20.489 26.103 1.381 1.00 88.00 185 ALA A CA 1
ATOM 1434 C C . ALA A 1 185 ? 21.896 25.744 1.890 1.00 88.00 185 ALA A C 1
ATOM 1436 O O . ALA A 1 185 ? 22.822 26.533 1.729 1.00 88.00 185 ALA A O 1
ATOM 1437 N N . MET A 1 186 ? 22.059 24.560 2.487 1.00 89.19 186 MET A N 1
ATOM 1438 C CA . MET A 1 186 ? 23.330 24.084 3.045 1.00 89.19 186 MET A CA 1
ATOM 1439 C C . MET A 1 186 ? 24.149 23.206 2.075 1.00 89.19 186 MET A C 1
ATOM 1441 O O . MET A 1 186 ? 25.178 22.665 2.474 1.00 89.19 186 MET A O 1
ATOM 1445 N N . ASP A 1 187 ? 23.695 23.024 0.828 1.00 84.81 187 ASP A N 1
ATOM 1446 C CA . ASP A 1 187 ? 24.282 22.121 -0.185 1.00 84.81 187 ASP A CA 1
ATOM 1447 C C . ASP A 1 187 ? 24.528 20.679 0.321 1.00 84.81 187 ASP A C 1
ATOM 1449 O O . ASP A 1 187 ? 25.427 19.950 -0.106 1.00 84.81 187 ASP A O 1
ATOM 1453 N N . TRP A 1 188 ? 23.694 20.221 1.260 1.00 88.69 188 TRP A N 1
ATOM 1454 C CA . TRP A 1 188 ? 23.833 18.905 1.894 1.00 88.69 188 TRP A CA 1
ATOM 1455 C C . TRP A 1 188 ? 23.355 17.750 1.014 1.00 88.69 188 TRP A C 1
ATOM 1457 O O . TRP A 1 188 ? 23.507 16.588 1.395 1.00 88.69 188 TRP A O 1
ATOM 1467 N N . TRP A 1 189 ? 22.831 18.035 -0.180 1.00 83.38 189 TRP A N 1
ATOM 1468 C CA . TRP A 1 189 ? 22.371 17.029 -1.138 1.00 83.38 189 TRP A CA 1
ATOM 1469 C C . TRP A 1 189 ? 23.430 15.973 -1.449 1.00 83.38 189 TRP A C 1
ATOM 1471 O O . TRP A 1 189 ? 23.101 14.791 -1.536 1.00 83.38 189 TRP A O 1
ATOM 1481 N N . ARG A 1 190 ? 24.709 16.359 -1.531 1.00 80.75 190 ARG A N 1
ATOM 1482 C CA . ARG A 1 190 ? 25.815 15.407 -1.726 1.00 80.75 190 ARG A CA 1
ATOM 1483 C C . ARG A 1 190 ? 25.998 14.463 -0.536 1.00 80.75 190 ARG A C 1
ATOM 1485 O O . ARG A 1 190 ? 26.222 13.274 -0.735 1.00 80.75 190 ARG A O 1
ATOM 1492 N N . GLY A 1 191 ? 25.864 14.967 0.691 1.00 82.50 191 GLY A N 1
ATOM 1493 C CA . GLY A 1 191 ? 25.939 14.153 1.908 1.00 82.50 191 GLY A CA 1
ATOM 1494 C C . GLY A 1 191 ? 24.744 13.212 2.051 1.00 82.50 191 GLY A C 1
ATOM 1495 O O . GLY A 1 191 ? 24.917 12.036 2.363 1.00 82.50 191 GLY A O 1
ATOM 1496 N N . VAL A 1 192 ? 23.542 13.704 1.745 1.00 79.19 192 VAL A N 1
ATOM 1497 C CA . VAL A 1 192 ? 22.308 12.905 1.741 1.00 79.19 192 VAL A CA 1
ATOM 1498 C C . VAL A 1 192 ? 22.364 11.822 0.663 1.00 79.19 192 VAL A C 1
ATOM 1500 O O . VAL A 1 192 ? 22.084 10.663 0.954 1.00 79.19 192 VAL A O 1
ATOM 1503 N N . GLY A 1 193 ? 22.786 12.170 -0.556 1.00 75.75 193 GLY A N 1
ATOM 1504 C CA . GLY A 1 193 ? 22.960 11.222 -1.657 1.00 75.75 193 GLY A CA 1
ATOM 1505 C C . GLY A 1 193 ? 24.027 10.169 -1.359 1.00 75.75 193 GLY A C 1
ATOM 1506 O O . GLY A 1 193 ? 23.792 8.983 -1.566 1.00 75.75 193 GLY A O 1
ATOM 1507 N N . GLY A 1 194 ? 25.164 10.576 -0.789 1.00 78.75 194 GLY A N 1
ATOM 1508 C CA . GLY A 1 194 ? 26.225 9.655 -0.381 1.00 78.75 194 GLY A CA 1
ATOM 1509 C C . GLY A 1 194 ? 25.825 8.734 0.776 1.00 78.75 194 GLY A C 1
ATOM 1510 O O . GLY A 1 194 ? 26.249 7.582 0.813 1.00 78.75 194 GLY A O 1
ATOM 1511 N N . TRP A 1 195 ? 24.996 9.204 1.710 1.00 77.44 195 TRP A N 1
ATOM 1512 C CA . TRP A 1 195 ? 24.405 8.354 2.745 1.00 77.44 195 TRP A CA 1
ATOM 1513 C C . TRP A 1 195 ? 23.403 7.365 2.138 1.00 77.44 195 TRP A C 1
ATOM 1515 O O . TRP A 1 195 ? 23.513 6.176 2.404 1.00 77.44 195 TRP A O 1
ATOM 1525 N N . LEU A 1 196 ? 22.508 7.820 1.253 1.00 72.94 196 LEU A N 1
ATOM 1526 C CA . LEU A 1 196 ? 21.543 6.962 0.551 1.00 72.94 196 LEU A CA 1
ATOM 1527 C C . LEU A 1 196 ? 22.223 5.854 -0.257 1.00 72.94 196 LEU A C 1
ATOM 1529 O O . LEU A 1 196 ? 21.792 4.713 -0.178 1.00 72.94 196 LEU A O 1
ATOM 1533 N N . MET A 1 197 ? 23.303 6.167 -0.976 1.00 70.19 197 MET A N 1
ATOM 1534 C CA . MET A 1 197 ? 24.070 5.167 -1.730 1.00 70.19 197 MET A CA 1
ATOM 1535 C C . MET A 1 197 ? 24.824 4.180 -0.832 1.00 70.19 197 MET A C 1
ATOM 1537 O O . MET A 1 197 ? 25.099 3.069 -1.256 1.00 70.19 197 MET A O 1
ATOM 1541 N N . LYS A 1 198 ? 25.169 4.562 0.405 1.00 74.12 198 LYS A N 1
ATOM 1542 C CA . LYS A 1 198 ? 25.758 3.636 1.390 1.00 74.12 198 LYS A CA 1
ATOM 1543 C C . LYS A 1 198 ? 24.721 2.727 2.037 1.00 74.12 198 LYS A C 1
ATOM 1545 O O . LYS A 1 198 ? 25.088 1.685 2.576 1.00 74.12 198 LYS A O 1
ATOM 1550 N N . LEU A 1 199 ? 23.447 3.115 2.022 1.00 64.75 199 LEU A N 1
ATOM 1551 C CA . LEU A 1 199 ? 22.357 2.211 2.353 1.00 64.75 199 LEU A CA 1
ATOM 1552 C C . LEU A 1 199 ? 22.064 1.341 1.127 1.00 64.75 199 LEU A C 1
ATOM 1554 O O . LEU A 1 199 ? 21.054 1.520 0.450 1.00 64.75 199 LEU 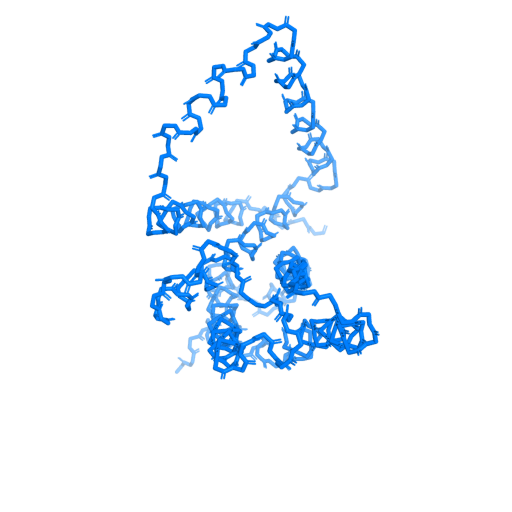A O 1
ATOM 1558 N N . ASP A 1 200 ? 22.946 0.376 0.864 1.00 58.12 200 ASP A N 1
ATOM 1559 C CA . ASP A 1 200 ? 22.667 -0.749 -0.033 1.00 58.12 200 ASP A CA 1
ATOM 1560 C C . ASP A 1 200 ? 21.571 -1.620 0.599 1.00 58.12 200 ASP A C 1
ATOM 1562 O O . ASP A 1 200 ? 21.815 -2.673 1.194 1.00 58.12 200 ASP A O 1
ATOM 1566 N N . PHE A 1 201 ? 20.328 -1.146 0.538 1.00 62.56 201 PHE A N 1
ATOM 1567 C CA . PHE A 1 201 ? 19.190 -1.903 1.017 1.00 62.56 201 PHE A CA 1
ATOM 1568 C C . PHE A 1 201 ? 18.987 -3.117 0.115 1.00 62.56 201 PHE A C 1
ATOM 1570 O O . PHE A 1 201 ? 18.470 -3.021 -0.999 1.00 62.56 201 PHE A O 1
ATOM 1577 N N . THR A 1 202 ? 19.345 -4.296 0.617 1.00 66.00 202 THR A N 1
ATOM 1578 C CA . THR A 1 202 ? 18.929 -5.550 -0.014 1.00 66.00 202 THR A CA 1
ATOM 1579 C C . THR A 1 202 ? 17.396 -5.609 -0.041 1.00 66.00 202 THR A C 1
ATOM 1581 O O . THR A 1 202 ? 16.748 -5.202 0.923 1.00 66.00 202 THR A O 1
ATOM 1584 N N . ILE A 1 203 ? 16.797 -6.169 -1.098 1.00 64.44 203 ILE A N 1
ATOM 1585 C CA . ILE A 1 203 ? 15.329 -6.266 -1.294 1.00 64.44 203 ILE A CA 1
ATOM 1586 C C . ILE A 1 203 ? 14.619 -6.819 -0.045 1.00 64.44 203 ILE A C 1
ATOM 1588 O O . ILE A 1 203 ? 13.546 -6.360 0.359 1.00 64.44 203 ILE A O 1
ATOM 1592 N N . VAL A 1 204 ? 15.272 -7.778 0.610 1.00 66.69 204 VAL A N 1
ATOM 1593 C CA . VAL A 1 204 ? 14.849 -8.385 1.871 1.00 66.69 204 VAL A CA 1
ATOM 1594 C C . VAL A 1 204 ? 14.755 -7.339 2.990 1.00 66.69 204 VAL A C 1
ATOM 1596 O O . VAL A 1 204 ? 13.725 -7.241 3.652 1.00 66.69 204 VAL A O 1
ATOM 1599 N N . GLN A 1 205 ? 15.786 -6.510 3.171 1.00 72.88 205 GLN A N 1
ATOM 1600 C CA . GLN A 1 205 ? 15.826 -5.467 4.200 1.00 72.88 205 GLN A CA 1
ATOM 1601 C C . GLN A 1 205 ? 14.761 -4.394 3.964 1.00 72.88 205 GLN A C 1
ATOM 1603 O O . GLN A 1 205 ? 14.063 -4.028 4.910 1.00 72.88 205 GLN A O 1
ATOM 1608 N N . THR A 1 206 ? 14.571 -3.945 2.719 1.00 71.44 206 THR A N 1
ATOM 1609 C CA . THR A 1 206 ? 13.504 -2.988 2.375 1.00 71.44 206 THR A CA 1
ATOM 1610 C C . THR A 1 206 ? 12.135 -3.568 2.691 1.00 71.44 206 THR A C 1
ATOM 1612 O O . THR A 1 206 ? 11.313 -2.908 3.321 1.00 71.44 206 THR A O 1
ATOM 1615 N N . THR A 1 207 ? 11.899 -4.825 2.313 1.00 73.12 207 THR A N 1
ATOM 1616 C CA . THR A 1 207 ? 10.623 -5.510 2.553 1.00 73.12 207 THR A CA 1
ATOM 1617 C C . THR A 1 207 ? 10.343 -5.665 4.054 1.00 73.12 207 THR A C 1
ATOM 1619 O O . THR A 1 207 ? 9.227 -5.396 4.504 1.00 73.12 207 THR A O 1
ATOM 1622 N N . PHE A 1 208 ? 11.353 -6.007 4.861 1.00 76.94 208 PHE A N 1
ATOM 1623 C CA . PHE A 1 208 ? 11.222 -6.076 6.321 1.00 76.94 208 PHE A CA 1
ATOM 1624 C C . PHE A 1 208 ? 11.027 -4.706 6.980 1.00 76.94 208 PHE A C 1
ATOM 1626 O O . PHE A 1 208 ? 10.226 -4.586 7.909 1.00 76.94 208 PHE A O 1
ATOM 1633 N N . LEU A 1 209 ? 11.707 -3.664 6.499 1.00 81.50 209 LEU A N 1
ATOM 1634 C CA . LEU A 1 209 ? 11.500 -2.296 6.975 1.00 81.50 209 LEU A CA 1
ATOM 1635 C C . LEU A 1 209 ? 10.065 -1.839 6.689 1.00 81.50 209 LEU A C 1
ATOM 1637 O O . LEU A 1 209 ? 9.391 -1.298 7.566 1.00 81.50 209 LEU A O 1
ATOM 1641 N N . LEU A 1 210 ? 9.566 -2.127 5.487 1.00 81.00 210 LEU A N 1
ATOM 1642 C CA . LEU A 1 210 ? 8.208 -1.793 5.072 1.00 81.00 210 LEU A CA 1
ATOM 1643 C C . LEU A 1 210 ? 7.172 -2.561 5.904 1.00 81.00 210 LEU A C 1
ATOM 1645 O O . LEU A 1 210 ? 6.171 -1.981 6.331 1.00 81.00 210 LEU A O 1
ATOM 1649 N N . LEU A 1 211 ? 7.443 -3.828 6.236 1.00 80.88 211 LEU A N 1
ATOM 1650 C CA . LEU A 1 211 ? 6.639 -4.603 7.183 1.00 80.88 211 LEU 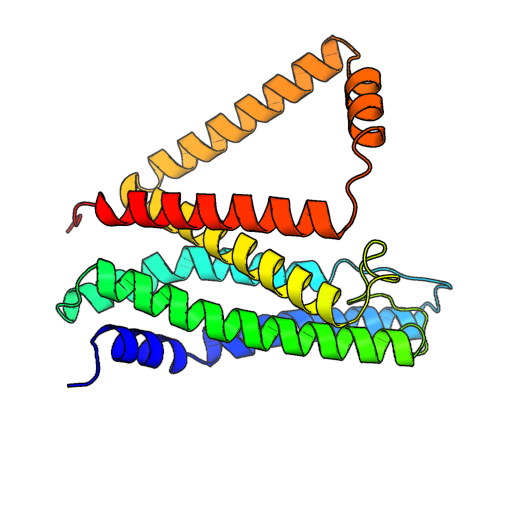A CA 1
ATOM 1651 C C . LEU A 1 211 ? 6.619 -3.948 8.572 1.00 80.88 211 LEU A C 1
ATOM 1653 O O . LEU A 1 211 ? 5.543 -3.777 9.147 1.00 80.88 211 LEU A O 1
ATOM 1657 N N . ALA A 1 212 ? 7.774 -3.535 9.099 1.00 81.88 212 ALA A N 1
ATOM 1658 C CA . ALA A 1 212 ? 7.862 -2.860 10.393 1.00 81.88 212 ALA A CA 1
ATOM 1659 C C . ALA A 1 212 ? 7.067 -1.541 10.404 1.00 81.88 212 ALA A C 1
ATOM 1661 O O . ALA A 1 212 ? 6.276 -1.302 11.322 1.00 81.88 212 ALA A O 1
ATOM 1662 N N . CYS A 1 213 ? 7.190 -0.723 9.354 1.00 82.06 213 CYS A N 1
ATOM 1663 C CA . CYS A 1 213 ? 6.386 0.489 9.175 1.00 82.06 213 CYS A CA 1
ATOM 1664 C C . CYS A 1 213 ? 4.885 0.178 9.108 1.00 82.06 213 CYS A C 1
ATOM 1666 O O . CYS A 1 213 ? 4.071 0.885 9.702 1.00 82.06 213 CYS A O 1
ATOM 1668 N N . THR A 1 214 ? 4.511 -0.905 8.431 1.00 79.62 214 THR A N 1
ATOM 1669 C CA . THR A 1 214 ? 3.116 -1.336 8.318 1.00 79.62 214 THR A CA 1
ATOM 1670 C C . THR A 1 214 ? 2.541 -1.762 9.666 1.00 79.62 214 THR A C 1
ATOM 1672 O O . THR A 1 214 ? 1.431 -1.361 10.019 1.00 79.62 214 THR A O 1
ATOM 1675 N N . LEU A 1 215 ? 3.302 -2.516 10.464 1.00 80.56 215 LEU A N 1
ATOM 1676 C CA . LEU A 1 215 ? 2.913 -2.895 11.825 1.00 80.56 215 LEU A CA 1
ATOM 1677 C C . LEU A 1 215 ? 2.787 -1.669 12.737 1.00 80.56 215 LEU A C 1
ATOM 1679 O O . LEU A 1 215 ? 1.846 -1.588 13.531 1.00 80.56 215 LEU A O 1
ATOM 1683 N N . ALA A 1 216 ? 3.677 -0.685 12.590 1.00 83.69 216 ALA A N 1
ATOM 1684 C CA . ALA A 1 216 ? 3.573 0.583 13.305 1.00 83.69 216 ALA A CA 1
ATOM 1685 C C . ALA A 1 216 ? 2.289 1.343 12.922 1.00 83.69 216 ALA A C 1
ATOM 1687 O O . ALA A 1 216 ? 1.556 1.786 13.807 1.00 83.69 216 ALA A O 1
ATOM 1688 N N . LEU A 1 217 ? 1.950 1.427 11.631 1.00 79.69 217 LEU A N 1
ATOM 1689 C CA . LEU A 1 217 ? 0.694 2.029 11.160 1.00 79.69 217 LEU A CA 1
ATOM 1690 C C . LEU A 1 217 ? -0.542 1.259 11.647 1.00 79.69 217 LEU A C 1
ATOM 1692 O O . LEU A 1 217 ? -1.539 1.861 12.053 1.00 79.69 217 LEU A O 1
ATOM 1696 N N . ALA A 1 218 ? -0.482 -0.071 11.682 1.00 77.44 218 ALA A N 1
ATOM 1697 C CA . ALA A 1 218 ? -1.539 -0.900 12.256 1.00 77.44 218 ALA A CA 1
ATOM 1698 C C . ALA A 1 218 ? -1.739 -0.610 13.754 1.00 77.44 218 ALA A C 1
ATOM 1700 O O . ALA A 1 218 ? -2.872 -0.448 14.217 1.00 77.44 218 ALA A O 1
ATOM 1701 N N . ALA A 1 219 ? -0.651 -0.461 14.513 1.00 79.69 219 ALA A N 1
ATOM 1702 C CA . ALA A 1 219 ? -0.714 -0.085 15.921 1.00 79.69 219 ALA A CA 1
ATOM 1703 C C . ALA A 1 219 ? -1.283 1.332 16.109 1.00 79.69 219 ALA A C 1
ATOM 1705 O O . ALA A 1 219 ? -2.174 1.534 16.940 1.00 79.69 219 ALA A O 1
ATOM 1706 N N . VAL A 1 220 ? -0.829 2.305 15.312 1.00 79.69 220 VAL A N 1
ATOM 1707 C CA . VAL A 1 220 ? -1.307 3.696 15.361 1.00 79.69 220 VAL A CA 1
ATOM 1708 C C . VAL A 1 220 ? -2.793 3.776 15.014 1.00 79.69 220 VAL A C 1
ATOM 1710 O O . VAL A 1 220 ? -3.559 4.366 15.777 1.00 79.69 220 VAL A O 1
ATOM 1713 N N . SER A 1 221 ? -3.235 3.142 13.928 1.00 73.00 221 SER A N 1
ATOM 1714 C CA . SER A 1 221 ? -4.653 3.110 13.538 1.00 73.00 221 SER A CA 1
ATOM 1715 C C . SER A 1 221 ? -5.528 2.475 14.626 1.00 73.00 221 SER A C 1
ATOM 1717 O O . SER A 1 221 ? -6.550 3.055 15.007 1.00 73.00 221 SER A O 1
ATOM 1719 N N . TYR A 1 222 ? -5.092 1.369 15.239 1.00 75.81 222 TYR A N 1
ATOM 1720 C CA . TYR A 1 222 ? -5.787 0.777 16.387 1.00 75.81 222 TYR A CA 1
ATOM 1721 C C . TYR A 1 222 ? -5.830 1.721 17.605 1.00 75.81 222 TYR A C 1
ATOM 1723 O O . TYR A 1 222 ? -6.869 1.862 18.263 1.00 75.81 222 TYR A O 1
ATOM 1731 N N . MET A 1 223 ? -4.727 2.412 17.910 1.00 75.25 223 MET A N 1
ATOM 1732 C CA . MET A 1 223 ? -4.654 3.384 19.008 1.00 75.25 223 MET A CA 1
ATOM 1733 C C . MET A 1 223 ? -5.514 4.632 18.771 1.00 75.25 223 MET A C 1
ATOM 1735 O O . MET A 1 223 ? -6.037 5.198 19.738 1.00 75.25 223 MET A O 1
ATOM 1739 N N . LEU A 1 224 ? -5.672 5.064 17.522 1.00 70.12 224 LEU A N 1
ATOM 1740 C CA . LEU A 1 224 ? -6.564 6.160 17.147 1.00 70.12 224 LEU A CA 1
ATOM 1741 C C . LEU A 1 224 ? -8.029 5.729 17.274 1.00 70.12 224 LEU A C 1
ATOM 1743 O O . LEU A 1 224 ? -8.826 6.436 17.896 1.00 70.12 224 LEU A O 1
ATOM 1747 N N . LEU A 1 225 ? -8.368 4.530 16.795 1.00 67.25 225 LEU A N 1
ATOM 1748 C CA . LEU A 1 225 ? -9.727 3.992 16.860 1.00 67.25 225 LEU A CA 1
ATOM 1749 C C . LEU A 1 225 ? -10.187 3.717 18.296 1.00 67.25 225 LEU A C 1
ATOM 1751 O O . LEU A 1 225 ? -11.317 4.070 18.647 1.00 67.25 225 LEU A O 1
ATOM 1755 N N . ARG A 1 226 ? -9.325 3.169 19.168 1.00 68.69 226 ARG A N 1
ATOM 1756 C CA . ARG A 1 226 ? -9.697 2.897 20.573 1.00 68.69 226 ARG A CA 1
ATOM 1757 C C . ARG A 1 226 ? -10.054 4.169 21.354 1.00 68.69 226 ARG A C 1
ATOM 1759 O O . ARG A 1 226 ? -10.841 4.087 22.289 1.00 68.69 226 ARG A O 1
ATOM 1766 N N . ARG A 1 227 ? -9.488 5.324 20.977 1.00 58.66 227 ARG A N 1
ATOM 1767 C CA . ARG A 1 227 ? -9.672 6.619 21.661 1.00 58.66 227 ARG A CA 1
ATOM 1768 C C . ARG A 1 227 ? -10.722 7.531 21.013 1.00 58.66 227 ARG A C 1
ATOM 1770 O O . ARG A 1 227 ? -10.935 8.628 21.513 1.00 58.66 227 ARG A O 1
ATOM 1777 N N . SER A 1 228 ? -11.371 7.114 19.926 1.00 52.38 228 SER A N 1
ATOM 1778 C CA . SER A 1 228 ? -12.383 7.937 19.245 1.00 52.38 228 SER A CA 1
ATOM 1779 C C . SER A 1 228 ? -13.714 7.936 20.012 1.00 52.38 228 SER A C 1
ATOM 1781 O O . SER A 1 228 ? -14.369 6.908 20.139 1.00 52.38 228 SER A O 1
ATOM 1783 N N . THR A 1 229 ? -14.136 9.052 20.597 1.00 45.66 229 THR A N 1
ATOM 1784 C CA . THR A 1 229 ? -15.494 9.206 21.149 1.00 45.66 229 THR A CA 1
ATOM 1785 C C . THR A 1 229 ? -16.510 9.262 20.003 1.00 45.66 229 THR A C 1
ATOM 1787 O O . THR A 1 229 ? -16.194 9.743 18.917 1.00 45.66 229 THR A O 1
ATOM 1790 N N . VAL A 1 230 ? -17.703 8.685 20.197 1.00 47.22 230 VAL A N 1
ATOM 1791 C CA . VAL A 1 230 ? -18.790 8.785 19.207 1.00 47.22 230 VAL A CA 1
ATOM 1792 C C . VAL A 1 230 ? -19.200 10.255 19.165 1.00 47.22 230 VAL A C 1
ATOM 1794 O O . VAL A 1 230 ? -19.720 10.755 20.154 1.00 47.22 230 VAL A O 1
ATOM 1797 N N . GLN A 1 231 ? -18.909 10.954 18.071 1.00 45.25 231 GLN A N 1
ATOM 1798 C CA . GLN A 1 231 ? -19.618 12.191 17.762 1.00 45.25 231 GLN A CA 1
ATOM 1799 C C . GLN A 1 231 ? -20.923 11.763 17.094 1.00 45.25 231 GLN A C 1
ATOM 1801 O O . GLN A 1 231 ? -20.889 11.083 16.064 1.00 45.25 231 GLN A O 1
ATOM 1806 N N . ALA A 1 232 ? -22.020 12.019 17.809 1.00 36.59 232 ALA A N 1
ATOM 1807 C CA . ALA A 1 232 ? -23.387 11.864 17.333 1.00 36.59 232 ALA A CA 1
ATOM 1808 C C . ALA A 1 232 ? -23.688 12.904 16.250 1.00 36.59 232 ALA A C 1
ATOM 1810 O O . ALA A 1 232 ? -23.106 14.011 16.339 1.00 36.59 232 ALA A O 1
#

Secondary structure (DSSP, 8-state):
---HHHHHHHHHHH-HIIIIIHHHHHHHHHHHHHHHHHHHH--SSEE-STTHHHHHHHHHHHHHHHHHHHHHHHHTT--HHHHHHHHHHHHHHHHHHHHHHHHHHHHHHHHTTIIIIIEESS--TTTTTS-HHHHHHHHHHHHHHHHHHHHHHHHHHHHHHHHHHHHHHHHHHHHHHHHHHHHHHTTTHHHHHHHHHH----HHHHHHHHHHHHHHHHHHHHHHHHT-----

Sequence (232 aa):
MKSRTATVALMHARDKWTWLFIPWMVLLSSFIVNFTIGLIARPENFTTGGLMSILIYMLVAGIVVIHQTFSFALGLCITRRSYFAGTVAAAGGYILLSAVLLAVLLLLEQATEGWGVGLHFFELPYLSDSGAGLALWTFFILLLFMFFGGLTIGSLFRRFGKQGLLFFFLAATLGFGGWTAVVTAMDWWRGVGGWLMKLDFTIVQTTFLLLACTLALAAVSYMLLRRSTVQA

Solvent-accessible surface area (backbone atoms only — not comparable to full-atom values): 12146 Å² total; per-residue (Å²): 130,84,54,71,32,57,56,45,21,51,55,56,65,66,46,44,53,76,70,53,47,52,43,50,51,54,33,50,51,45,46,53,53,54,50,53,47,30,72,73,68,59,49,87,67,44,76,49,72,49,57,52,52,44,42,54,42,34,18,51,50,23,28,46,48,57,69,67,49,45,66,56,40,50,75,68,73,52,51,71,68,40,49,52,53,8,51,52,53,38,50,50,53,52,39,48,53,51,15,50,53,51,38,51,51,32,53,50,29,65,76,36,60,18,74,76,41,30,42,28,50,69,59,45,93,86,46,74,92,49,58,72,70,54,50,27,51,45,45,30,42,52,39,48,30,28,23,30,51,16,30,30,52,29,34,45,33,71,64,48,36,72,65,45,44,51,50,50,54,48,52,50,50,52,50,52,49,50,50,53,50,50,38,60,75,66,64,39,57,62,59,53,50,53,49,53,67,69,58,74,68,48,67,66,56,51,45,52,51,46,42,53,53,29,52,50,32,47,50,50,28,51,58,44,54,76,68,49,74,87,81,127

pLDDT: mean 78.33, std 10.11, range [36.59, 92.31]

Foldseek 3Di:
DPPLLVVLLVVLVVPCCLLPVVLVVQLVVLVVVLVVCLVVVLDVADEDPSVVSSLLSLLQCLQVCCVPCVVVCVVVVHDLVSNLSSVCVNLLVSLLVVLVVLLVVQVVCLVCCRVVRNPHYSDDVQCNPPDSVLSSLLSSLSSLLSNLNSNLLNLQCLAPNPVSSVVVVVCVCCVVVVVVVVCVVVVCVVVVVVVVVVCPQRSVNVSVVSNVSSVVSSVSSSVSSVPHDDDD

Mean predicted aligned error: 9.42 Å

Nearest PDB structures (foldseek):
  3wmf-assembly1_A  TM=2.598E-01  e=1.613E+00  Cyanidioschyzon merolae

Radius of gyration: 20.48 Å; Cα contacts (8 Å, |Δi|>4): 211; chains: 1; bounding box: 52×45×54 Å